Protein AF-A0A831TS06-F1 (afdb_monomer_lite)

Secondary structure (DSSP, 8-state):
-HHHHHHHHHHHHHHHHHHHHHHHHHHHHHH--S-EEHHHHHHHTGGG-HHHHHHHHHHHHHHTSEEEEEE--TTSSS-EEEEEE-SS-HHHHHHHHHHHHHHHHHHHHHTT-SSEEHHHHHHHT-HHHHTS-HHHHHHHHHHHHHTTSEEES--SSPPSSSGGG-EEEE-TTSHHHHHHHHHHHHTS-----------

Foldseek 3Di:
DVVVVVVVVVLVLLLLLLLLLLVQVLVCLVVVDQWDFPVNSCVLCVVVPDVSVVVSQVVCVVQQQKDWDWADDPVDPGTTITIDGDCPRPSSVVSVVLVLLLLVLQVVVCVVPQKDFLLSSQPSSDDVSVPDDLVSNLSVVVSCVSSVQKDWQDPDRQDSPPSRRIIMHGPCVRSVSVVSVVVVVVPDPPPPPPDDPDD

Structure (mmCIF, N/CA/C/O backbone):
data_AF-A0A831TS06-F1
#
_entry.id   AF-A0A831TS06-F1
#
loop_
_atom_site.group_PDB
_atom_site.id
_atom_site.type_symbol
_atom_site.label_atom_id
_atom_site.label_alt_id
_atom_site.label_comp_id
_atom_site.label_asym_id
_atom_site.label_entity_id
_atom_site.label_seq_id
_atom_site.pdbx_PDB_ins_code
_atom_site.Cartn_x
_atom_site.Cartn_y
_atom_site.Cartn_z
_atom_site.occupancy
_atom_site.B_iso_or_equiv
_atom_site.auth_seq_id
_atom_site.auth_comp_id
_atom_site.auth_asym_id
_atom_site.auth_atom_id
_atom_site.pdbx_PDB_model_num
ATOM 1 N N . MET A 1 1 ? 15.360 24.352 8.870 1.00 62.69 1 MET A N 1
ATOM 2 C CA . MET A 1 1 ? 14.454 24.523 7.710 1.00 62.69 1 MET A CA 1
ATOM 3 C C . MET A 1 1 ? 14.808 23.568 6.567 1.00 62.69 1 MET A C 1
ATOM 5 O O . MET A 1 1 ? 13.963 22.763 6.213 1.00 62.69 1 MET A O 1
ATOM 9 N N . VAL A 1 2 ? 16.054 23.553 6.069 1.00 69.62 2 VAL A N 1
ATOM 10 C CA . VAL A 1 2 ? 16.500 22.651 4.977 1.00 69.62 2 VAL A CA 1
ATOM 11 C C . VAL A 1 2 ? 16.351 21.157 5.310 1.00 69.62 2 VAL A C 1
ATOM 13 O O . VAL A 1 2 ? 15.778 20.420 4.518 1.00 69.62 2 VAL A O 1
ATOM 16 N N . ALA A 1 3 ? 16.760 20.718 6.506 1.00 70.12 3 ALA A N 1
ATOM 17 C CA . ALA A 1 3 ? 16.629 19.314 6.920 1.00 70.12 3 ALA A CA 1
ATOM 18 C C . ALA A 1 3 ? 15.172 18.801 6.917 1.00 70.12 3 ALA A C 1
ATOM 20 O O . ALA A 1 3 ? 14.916 17.659 6.556 1.00 70.12 3 ALA A O 1
ATOM 21 N N . SER A 1 4 ? 14.202 19.661 7.253 1.00 73.62 4 SER A N 1
ATOM 22 C CA . SER A 1 4 ? 12.777 19.300 7.232 1.00 73.62 4 SER A CA 1
ATOM 23 C C . SER A 1 4 ? 12.235 19.150 5.808 1.00 73.62 4 SER A C 1
ATOM 25 O O . SER A 1 4 ? 11.375 18.305 5.574 1.00 73.62 4 SER A O 1
ATOM 27 N N . ILE A 1 5 ? 12.742 19.947 4.862 1.00 70.88 5 ILE A N 1
ATOM 28 C CA . ILE A 1 5 ? 12.365 19.854 3.447 1.00 70.88 5 ILE A CA 1
ATOM 29 C C . ILE A 1 5 ? 12.935 18.571 2.841 1.00 70.88 5 ILE A C 1
ATOM 31 O O . ILE A 1 5 ? 12.197 17.831 2.201 1.00 70.88 5 ILE A O 1
ATOM 35 N N . LEU A 1 6 ? 14.217 18.283 3.086 1.00 71.69 6 LEU A N 1
ATOM 36 C CA . LEU A 1 6 ? 14.868 17.068 2.589 1.00 71.69 6 LEU A CA 1
ATOM 37 C C . LEU A 1 6 ? 14.169 15.804 3.095 1.00 71.69 6 LEU A C 1
ATOM 39 O O . LEU A 1 6 ? 13.832 14.942 2.289 1.00 71.69 6 LEU A O 1
ATOM 43 N N . ARG A 1 7 ? 13.833 15.757 4.390 1.00 74.50 7 ARG A N 1
ATOM 44 C CA . ARG A 1 7 ? 13.085 14.637 4.974 1.00 74.50 7 ARG A CA 1
ATOM 45 C C . ARG A 1 7 ? 11.745 14.405 4.270 1.00 74.50 7 ARG A C 1
ATOM 47 O O . ARG A 1 7 ? 11.422 13.277 3.933 1.00 74.50 7 ARG A O 1
ATOM 54 N N . ARG A 1 8 ? 10.986 15.466 3.979 1.00 73.50 8 ARG A N 1
ATOM 55 C CA . ARG A 1 8 ? 9.697 15.345 3.271 1.00 73.50 8 ARG A CA 1
ATOM 56 C C . ARG A 1 8 ? 9.845 14.829 1.841 1.00 73.50 8 ARG A C 1
ATOM 58 O O . ARG A 1 8 ? 8.979 14.102 1.366 1.00 73.50 8 ARG A O 1
ATOM 65 N N . VAL A 1 9 ? 10.920 15.210 1.148 1.00 76.94 9 VAL A N 1
ATOM 66 C CA . VAL A 1 9 ? 11.210 14.690 -0.198 1.00 76.94 9 VAL A CA 1
ATOM 67 C C . VAL A 1 9 ? 11.551 13.201 -0.132 1.00 76.94 9 VAL A C 1
ATOM 69 O O . VAL A 1 9 ? 11.048 12.428 -0.944 1.00 76.94 9 VAL A O 1
ATOM 72 N N . GLU A 1 10 ? 12.362 12.789 0.842 1.00 81.69 10 GLU A N 1
ATOM 73 C CA . GLU A 1 10 ? 12.695 11.379 1.071 1.00 81.69 10 GLU A CA 1
ATOM 74 C C . GLU A 1 10 ? 11.454 10.550 1.420 1.00 81.69 10 GLU A C 1
ATOM 76 O O . GLU A 1 10 ? 11.238 9.494 0.831 1.00 81.69 10 GLU A O 1
ATOM 81 N N . GLU A 1 11 ? 10.595 11.056 2.306 1.00 81.62 11 GLU A N 1
ATOM 82 C CA . GLU A 1 11 ? 9.341 10.406 2.695 1.00 81.62 11 GLU A CA 1
ATOM 83 C C . GLU A 1 11 ? 8.365 10.285 1.509 1.00 81.62 11 GLU A C 1
ATOM 85 O O . GLU A 1 11 ? 7.774 9.227 1.296 1.00 81.62 11 GLU A O 1
ATOM 90 N N . GLY A 1 12 ? 8.229 11.333 0.687 1.00 82.62 12 GLY A N 1
ATOM 91 C CA . GLY A 1 12 ? 7.401 11.288 -0.524 1.00 82.62 12 GLY A CA 1
ATOM 92 C C . GLY A 1 12 ? 7.918 10.281 -1.553 1.00 82.62 12 GLY A C 1
ATOM 93 O O . GLY A 1 12 ? 7.143 9.539 -2.158 1.00 82.62 12 GLY A O 1
ATOM 94 N N . ARG A 1 13 ? 9.243 10.195 -1.705 1.00 86.69 13 ARG A N 1
ATOM 95 C CA . ARG A 1 13 ? 9.892 9.209 -2.572 1.00 86.69 13 ARG A CA 1
ATOM 96 C C . ARG A 1 13 ? 9.691 7.784 -2.061 1.00 86.69 13 ARG A C 1
ATOM 98 O O . ARG A 1 13 ? 9.369 6.903 -2.855 1.00 86.69 13 ARG A O 1
ATOM 105 N N . LEU A 1 14 ? 9.836 7.562 -0.754 1.00 90.50 14 LEU A N 1
ATOM 106 C CA . LEU A 1 14 ? 9.566 6.272 -0.123 1.00 90.50 14 LEU A CA 1
ATOM 107 C C . LEU A 1 14 ? 8.122 5.831 -0.376 1.00 90.50 14 LEU A C 1
ATOM 109 O O . LEU A 1 14 ? 7.898 4.716 -0.836 1.00 90.50 14 LEU A O 1
ATOM 113 N N . LEU A 1 15 ? 7.158 6.730 -0.190 1.00 88.69 15 LEU A N 1
ATOM 114 C CA . LEU A 1 15 ? 5.749 6.443 -0.446 1.00 88.69 15 LEU A CA 1
ATOM 115 C C . LEU A 1 15 ? 5.487 6.039 -1.910 1.00 88.69 15 LEU A C 1
ATOM 117 O O . LEU A 1 15 ? 4.670 5.156 -2.179 1.00 88.69 15 LEU A O 1
ATOM 121 N N . ALA A 1 16 ? 6.184 6.646 -2.874 1.00 90.31 16 ALA A N 1
ATOM 122 C CA . ALA A 1 16 ? 6.070 6.264 -4.280 1.00 90.31 16 ALA A CA 1
ATOM 123 C C . ALA A 1 16 ? 6.605 4.839 -4.545 1.00 90.31 16 ALA A C 1
ATOM 125 O O . ALA A 1 16 ? 5.996 4.086 -5.313 1.00 90.31 16 ALA A O 1
ATOM 126 N N . LEU A 1 17 ? 7.698 4.443 -3.878 1.00 93.88 17 LEU A N 1
ATOM 127 C CA . LEU A 1 17 ? 8.222 3.069 -3.910 1.00 93.88 17 LEU A CA 1
ATOM 128 C C . LEU A 1 17 ? 7.226 2.085 -3.279 1.00 93.88 17 LEU A C 1
ATOM 130 O O . LEU A 1 17 ? 6.897 1.070 -3.892 1.00 93.88 17 LEU A O 1
ATOM 134 N N . GLU A 1 18 ? 6.703 2.410 -2.095 1.00 93.94 18 GLU A N 1
ATOM 135 C CA . GLU A 1 18 ? 5.712 1.607 -1.367 1.00 93.94 18 GLU A CA 1
ATOM 136 C C . GLU A 1 18 ? 4.450 1.395 -2.211 1.00 93.94 18 GLU A C 1
ATOM 138 O O . GLU A 1 18 ? 3.963 0.272 -2.349 1.00 93.94 18 GLU A O 1
ATOM 143 N N . ARG A 1 19 ? 3.963 2.448 -2.877 1.00 92.00 19 ARG A N 1
ATOM 144 C CA . ARG A 1 19 ? 2.830 2.356 -3.803 1.00 92.00 19 ARG A CA 1
ATOM 145 C C . ARG A 1 19 ? 3.115 1.403 -4.960 1.00 92.00 19 ARG A C 1
ATOM 147 O O . ARG A 1 19 ? 2.263 0.579 -5.284 1.00 92.00 19 ARG A O 1
ATOM 154 N N . ALA A 1 20 ? 4.297 1.480 -5.577 1.00 93.19 20 ALA A N 1
ATOM 155 C CA . ALA A 1 20 ? 4.696 0.556 -6.643 1.00 93.19 20 ALA A CA 1
ATOM 156 C C . ALA A 1 20 ? 4.738 -0.897 -6.161 1.00 93.19 20 ALA A C 1
ATOM 158 O O . ALA A 1 20 ? 4.221 -1.781 -6.848 1.00 93.19 20 ALA A O 1
ATOM 159 N N . ILE A 1 21 ? 5.275 -1.136 -4.964 1.00 95.44 21 ILE A N 1
ATOM 160 C CA . ILE A 1 21 ? 5.287 -2.454 -4.325 1.00 95.44 21 ILE A CA 1
ATOM 161 C C . ILE A 1 21 ? 3.856 -2.970 -4.134 1.00 95.44 21 ILE A C 1
ATOM 163 O O . ILE A 1 21 ? 3.541 -4.077 -4.576 1.00 95.44 21 ILE A O 1
ATOM 167 N N . LEU A 1 22 ? 2.961 -2.170 -3.549 1.00 93.62 22 LEU A N 1
ATOM 168 C CA . LEU A 1 22 ? 1.578 -2.592 -3.321 1.00 93.62 22 LEU A CA 1
ATOM 169 C C . LEU A 1 22 ? 0.824 -2.879 -4.619 1.00 93.62 22 LEU A C 1
ATOM 171 O O . LEU A 1 22 ? 0.154 -3.906 -4.702 1.00 93.62 22 LEU A O 1
ATOM 175 N N . ALA A 1 23 ? 0.967 -2.029 -5.635 1.00 91.56 23 ALA A N 1
ATOM 176 C CA . ALA A 1 23 ? 0.302 -2.207 -6.921 1.00 91.56 23 ALA A CA 1
ATOM 177 C C . ALA A 1 23 ? 0.748 -3.497 -7.634 1.00 91.56 23 ALA A C 1
ATOM 179 O O . ALA A 1 23 ? -0.079 -4.217 -8.204 1.00 91.56 23 ALA A O 1
ATOM 180 N N . ILE A 1 24 ? 2.050 -3.811 -7.595 1.00 94.00 24 ILE A N 1
ATOM 181 C CA . ILE A 1 24 ? 2.582 -5.052 -8.172 1.00 94.00 24 ILE A CA 1
ATOM 182 C C . ILE A 1 24 ? 2.070 -6.255 -7.379 1.00 94.00 24 ILE A C 1
ATOM 184 O O . ILE A 1 24 ? 1.525 -7.183 -7.975 1.00 94.00 24 ILE A O 1
ATOM 188 N N . ASP A 1 25 ? 2.203 -6.239 -6.050 1.00 94.19 25 ASP A N 1
ATOM 189 C CA . ASP A 1 25 ? 1.740 -7.337 -5.198 1.00 94.19 25 ASP A CA 1
ATOM 190 C C . ASP A 1 25 ? 0.247 -7.617 -5.396 1.00 94.19 25 ASP A C 1
ATOM 192 O O . ASP A 1 25 ? -0.153 -8.752 -5.657 1.00 94.19 25 ASP A O 1
ATOM 196 N N . HIS A 1 26 ? -0.570 -6.565 -5.360 1.00 90.31 26 HIS A N 1
ATOM 197 C CA . HIS A 1 26 ? -2.004 -6.647 -5.583 1.00 90.31 26 HIS A CA 1
ATOM 198 C C . HIS A 1 26 ? -2.315 -7.265 -6.952 1.00 90.31 26 HIS A C 1
ATOM 200 O O . HIS A 1 26 ? -3.103 -8.213 -7.032 1.00 90.31 26 HIS A O 1
ATOM 206 N N . PHE A 1 27 ? -1.685 -6.795 -8.034 1.00 91.44 27 PHE A N 1
ATOM 207 C CA . PHE A 1 27 ? -1.903 -7.374 -9.359 1.00 91.44 27 PHE A CA 1
ATOM 208 C C . PHE A 1 27 ? -1.612 -8.881 -9.384 1.00 91.44 27 PHE A C 1
ATOM 210 O O . PHE A 1 27 ? -2.417 -9.652 -9.917 1.00 91.44 27 PHE A O 1
ATOM 217 N N . LEU A 1 28 ? -0.481 -9.303 -8.817 1.00 92.56 28 LEU A N 1
ATOM 218 C CA . LEU A 1 28 ? -0.059 -10.704 -8.822 1.00 92.56 28 LEU A CA 1
ATOM 219 C C . LEU A 1 28 ? -1.017 -11.574 -8.000 1.00 92.56 28 LEU A C 1
ATOM 221 O O . LEU A 1 28 ? -1.479 -12.596 -8.502 1.00 92.56 28 LEU A O 1
ATOM 225 N N . VAL A 1 29 ? -1.402 -11.131 -6.797 1.00 90.06 29 VAL A N 1
ATOM 226 C CA . VAL A 1 29 ? -2.367 -11.847 -5.943 1.00 90.06 29 VAL A CA 1
ATOM 227 C C . VAL A 1 29 ? -3.730 -11.962 -6.625 1.00 90.06 29 VAL A C 1
ATOM 229 O O . VAL A 1 29 ? -4.316 -13.040 -6.669 1.00 90.06 29 VAL A O 1
ATOM 232 N N . ARG A 1 30 ? -4.241 -10.866 -7.197 1.00 87.81 30 ARG A N 1
ATOM 233 C CA . ARG A 1 30 ? -5.573 -10.842 -7.820 1.00 87.81 30 ARG A CA 1
ATOM 234 C C . ARG A 1 30 ? -5.647 -11.681 -9.091 1.00 87.81 30 ARG A C 1
ATOM 236 O O . ARG A 1 30 ? -6.695 -12.245 -9.385 1.00 87.81 30 ARG A O 1
ATOM 243 N N . THR A 1 31 ? -4.577 -11.709 -9.883 1.00 88.75 31 THR A N 1
ATOM 244 C CA . THR A 1 31 ? -4.575 -12.400 -11.183 1.00 88.75 31 THR A CA 1
ATOM 245 C C . THR A 1 31 ? -4.011 -13.816 -11.125 1.00 88.75 31 THR A C 1
ATOM 247 O O . THR A 1 31 ? -4.172 -14.551 -12.097 1.00 88.75 31 THR A O 1
ATOM 250 N N . GLY A 1 32 ? -3.321 -14.186 -10.041 1.00 88.69 32 GLY A N 1
ATOM 251 C CA . GLY A 1 32 ? -2.582 -15.446 -9.925 1.00 88.69 32 GLY A CA 1
ATOM 252 C C . GLY A 1 32 ? -1.413 -15.567 -10.909 1.00 88.69 32 GLY A C 1
ATOM 253 O O . GLY A 1 32 ? -0.849 -16.648 -11.071 1.00 88.69 32 GLY A O 1
ATOM 254 N N . LYS A 1 33 ? -1.058 -14.484 -11.614 1.00 90.31 33 LYS A N 1
ATOM 255 C CA . LYS A 1 33 ? 0.015 -14.498 -12.609 1.00 90.31 33 LYS A CA 1
ATOM 256 C C . LYS A 1 33 ? 1.375 -14.365 -11.922 1.00 90.31 33 LYS A C 1
ATOM 258 O O . LYS A 1 33 ? 1.492 -13.596 -10.974 1.00 90.31 33 LYS A O 1
ATOM 263 N N . PRO A 1 34 ? 2.423 -15.020 -12.448 1.00 91.06 34 PRO A N 1
ATOM 264 C CA . PRO A 1 34 ? 3.776 -14.909 -11.899 1.00 91.06 34 PRO A CA 1
ATOM 265 C C . PRO A 1 34 ? 4.462 -13.571 -12.219 1.00 91.06 34 PRO A C 1
ATOM 267 O O . PRO A 1 34 ? 5.418 -13.200 -11.547 1.00 91.06 34 PRO A O 1
ATOM 270 N N . TRP A 1 35 ? 3.982 -12.844 -13.236 1.00 93.62 35 TRP A N 1
ATOM 271 C CA . TRP A 1 35 ? 4.563 -11.582 -13.696 1.00 93.62 35 TRP A CA 1
ATOM 272 C C . TRP A 1 35 ? 3.477 -10.547 -13.998 1.00 93.62 35 TRP A C 1
ATOM 274 O O . TRP A 1 35 ? 2.449 -10.863 -14.606 1.00 93.62 35 TRP A O 1
ATOM 284 N N . MET A 1 36 ? 3.743 -9.287 -13.658 1.00 93.94 36 MET A N 1
ATOM 285 C CA . MET A 1 36 ? 2.950 -8.134 -14.081 1.00 93.94 36 MET A CA 1
ATOM 286 C C . MET A 1 36 ? 3.591 -7.497 -15.310 1.00 93.94 36 MET A C 1
ATOM 288 O O . MET A 1 36 ? 4.777 -7.188 -15.302 1.00 93.94 36 MET A O 1
ATOM 292 N N . ALA A 1 37 ? 2.833 -7.264 -16.381 1.00 93.12 37 ALA A N 1
ATOM 293 C CA . ALA A 1 37 ? 3.381 -6.593 -17.560 1.00 93.12 37 ALA A CA 1
ATOM 294 C C . ALA A 1 37 ? 3.765 -5.133 -17.251 1.00 93.12 37 ALA A C 1
ATOM 296 O O . ALA A 1 37 ? 2.995 -4.396 -16.632 1.00 93.12 37 ALA A O 1
ATOM 297 N N . MET A 1 38 ? 4.904 -4.665 -17.775 1.00 91.44 38 MET A N 1
ATOM 298 C CA . MET A 1 38 ? 5.347 -3.274 -17.584 1.00 91.44 38 MET A CA 1
ATOM 299 C C . MET A 1 38 ? 4.399 -2.224 -18.131 1.00 91.44 38 MET A C 1
ATOM 301 O O . MET A 1 38 ? 4.257 -1.154 -17.546 1.00 91.44 38 MET A O 1
ATOM 305 N N . SER A 1 39 ? 3.697 -2.531 -19.216 1.00 90.00 39 SER A N 1
ATOM 306 C CA . SER A 1 39 ? 2.650 -1.647 -19.731 1.00 90.00 39 SER A CA 1
ATOM 307 C C . SER A 1 39 ? 1.473 -1.497 -18.760 1.00 90.00 39 SER A C 1
ATOM 309 O O . SER A 1 39 ? 0.902 -0.412 -18.674 1.00 90.00 39 SER A O 1
ATOM 311 N N . THR A 1 40 ? 1.132 -2.547 -18.005 1.00 91.56 40 THR A N 1
ATOM 312 C CA . THR A 1 40 ? 0.095 -2.489 -16.967 1.00 91.56 40 THR A CA 1
ATOM 313 C C . THR A 1 40 ? 0.547 -1.601 -15.820 1.00 91.56 40 THR A C 1
ATOM 315 O O . THR A 1 40 ? -0.187 -0.691 -15.454 1.00 91.56 40 THR A O 1
ATOM 318 N N . LEU A 1 41 ? 1.771 -1.794 -15.320 1.00 90.25 41 LEU A N 1
ATOM 319 C CA . LEU A 1 41 ? 2.296 -0.979 -14.224 1.00 90.25 41 LEU A CA 1
ATOM 320 C C . LEU A 1 41 ? 2.351 0.502 -14.618 1.00 90.25 41 LEU A C 1
ATOM 322 O O . LEU A 1 41 ? 1.833 1.358 -13.913 1.00 90.25 41 LEU A O 1
ATOM 326 N N . ARG A 1 42 ? 2.866 0.807 -15.814 1.00 89.31 42 ARG A N 1
ATOM 327 C CA . ARG A 1 42 ? 2.892 2.182 -16.340 1.00 89.31 42 ARG A CA 1
ATOM 328 C C . ARG A 1 42 ? 1.516 2.831 -16.420 1.00 89.31 42 ARG A C 1
ATOM 330 O O . ARG A 1 42 ? 1.412 4.032 -16.213 1.00 89.31 42 ARG A O 1
ATOM 337 N N . ARG A 1 43 ? 0.474 2.052 -16.711 1.00 88.62 43 ARG A N 1
ATOM 338 C CA . ARG A 1 43 ? -0.902 2.552 -16.742 1.00 88.62 43 ARG A CA 1
ATOM 339 C C . ARG A 1 43 ? -1.425 2.848 -15.339 1.00 88.62 43 ARG A C 1
ATOM 341 O O . ARG A 1 43 ? -2.020 3.900 -15.150 1.00 88.62 43 ARG A O 1
ATOM 348 N N . THR A 1 44 ? -1.168 1.965 -14.372 1.00 85.12 44 THR A N 1
ATOM 349 C CA . THR A 1 44 ? -1.533 2.178 -12.961 1.00 85.12 44 THR A CA 1
ATOM 350 C C . THR A 1 44 ? -0.909 3.459 -12.401 1.00 85.12 44 THR A C 1
ATOM 352 O O . THR A 1 44 ? -1.549 4.179 -11.647 1.00 85.12 44 THR A O 1
ATOM 355 N N . PHE A 1 45 ? 0.310 3.785 -12.831 1.00 84.00 45 PHE A N 1
ATOM 356 C CA . PHE A 1 45 ? 1.074 4.944 -12.364 1.00 84.00 45 PHE A CA 1
ATOM 357 C C . PHE A 1 45 ? 1.039 6.155 -13.299 1.00 84.00 45 PHE A C 1
ATOM 359 O O . PHE A 1 45 ? 1.869 7.053 -13.170 1.00 84.00 45 PHE A O 1
ATOM 366 N N . ALA A 1 46 ? 0.091 6.217 -14.239 1.00 82.50 46 ALA A N 1
ATOM 367 C CA . ALA A 1 46 ? 0.034 7.312 -15.210 1.00 82.50 46 ALA A CA 1
ATOM 368 C C . ALA A 1 46 ? -0.054 8.706 -14.549 1.00 82.50 46 ALA A C 1
ATOM 370 O O . ALA A 1 46 ? 0.430 9.679 -15.122 1.00 82.50 46 ALA A O 1
ATOM 371 N N . PHE A 1 47 ? -0.614 8.792 -13.336 1.00 79.88 47 PHE A N 1
ATOM 372 C CA . PHE A 1 47 ? -0.774 10.036 -12.579 1.00 79.88 47 PHE A CA 1
ATOM 373 C C . PHE A 1 47 ? 0.532 10.603 -11.985 1.00 79.88 47 PHE A C 1
ATOM 375 O O . PHE A 1 47 ? 0.595 11.808 -11.775 1.00 79.88 47 PHE A O 1
ATOM 382 N N . LEU A 1 48 ? 1.570 9.784 -11.740 1.00 76.81 48 LEU A N 1
ATOM 383 C CA . LEU A 1 48 ? 2.882 10.268 -11.257 1.00 76.81 48 LEU A CA 1
ATOM 384 C C . LEU A 1 48 ? 3.690 10.966 -12.364 1.00 76.81 48 LEU A C 1
ATOM 386 O O . LEU A 1 48 ? 4.693 11.622 -12.116 1.00 76.81 48 LEU A O 1
ATOM 390 N N . GLY A 1 49 ? 3.289 10.807 -13.624 1.00 82.00 49 GLY A N 1
ATOM 391 C CA . GLY A 1 49 ? 4.105 11.229 -14.753 1.00 82.00 49 GLY A CA 1
ATOM 392 C C . GLY A 1 49 ? 5.249 10.254 -15.054 1.00 82.00 49 GLY A C 1
ATOM 393 O O . GLY A 1 49 ? 5.625 9.372 -14.278 1.00 82.00 49 GLY A O 1
ATOM 394 N N . LYS A 1 50 ? 5.779 10.369 -16.274 1.00 84.19 50 LYS A N 1
ATOM 395 C CA . LYS A 1 50 ? 6.698 9.377 -16.845 1.00 84.19 50 LYS A CA 1
ATOM 396 C C . LYS A 1 50 ? 8.037 9.320 -16.110 1.00 84.19 50 LYS A C 1
ATOM 398 O O . LYS A 1 50 ? 8.543 8.221 -15.894 1.00 84.19 50 LYS A O 1
ATOM 403 N N . ASP A 1 51 ? 8.608 10.469 -15.768 1.00 86.81 51 ASP A N 1
ATOM 404 C CA . ASP A 1 51 ? 9.968 10.545 -15.228 1.00 86.81 51 ASP A CA 1
ATOM 405 C C . ASP A 1 51 ? 10.031 10.082 -13.774 1.00 86.81 51 ASP A C 1
ATOM 407 O O . ASP A 1 51 ? 10.921 9.308 -13.421 1.00 86.81 51 ASP A O 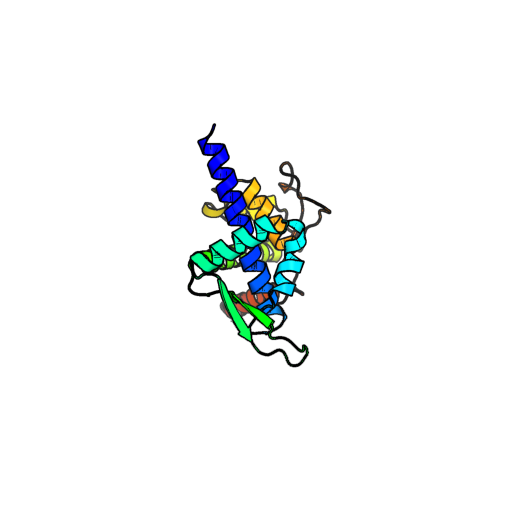1
ATOM 411 N N . GLU A 1 52 ? 9.040 10.457 -12.963 1.00 85.94 52 GLU A N 1
ATOM 412 C CA . GLU A 1 52 ? 8.932 10.009 -11.574 1.00 85.94 52 GLU A CA 1
ATOM 413 C C . GLU A 1 52 ? 8.761 8.491 -11.500 1.00 85.94 52 GLU A C 1
ATOM 415 O O . GLU A 1 52 ? 9.532 7.815 -10.817 1.00 85.94 52 GLU A O 1
ATOM 420 N N . LEU A 1 53 ? 7.848 7.924 -12.299 1.00 87.31 53 LEU A N 1
ATOM 421 C CA . LEU A 1 53 ? 7.695 6.474 -12.381 1.00 87.31 53 LEU A CA 1
ATOM 422 C C . LEU A 1 53 ? 9.000 5.787 -12.805 1.00 87.31 53 LEU A C 1
ATOM 424 O O . LEU A 1 53 ? 9.361 4.754 -12.251 1.00 87.31 53 LEU A O 1
ATOM 428 N N . GLN A 1 54 ? 9.726 6.325 -13.788 1.00 89.44 54 GLN A N 1
ATOM 429 C CA . GLN A 1 54 ? 11.014 5.744 -14.179 1.00 89.44 54 GLN A CA 1
ATOM 430 C C . GLN A 1 54 ? 12.042 5.821 -13.048 1.00 89.44 54 GLN A C 1
ATOM 432 O O . GLN A 1 54 ? 12.806 4.874 -12.880 1.00 89.44 54 GLN A O 1
ATOM 437 N N . GLY A 1 55 ? 12.052 6.904 -12.269 1.00 91.69 55 GLY A N 1
ATOM 438 C CA . GLY A 1 55 ? 12.882 7.036 -11.073 1.00 91.69 55 GLY A CA 1
ATOM 439 C C . GLY A 1 55 ? 12.577 5.955 -10.035 1.00 91.69 55 GLY A C 1
ATOM 440 O O . GLY A 1 55 ? 13.487 5.239 -9.620 1.00 91.69 55 GLY A O 1
ATOM 441 N N . VAL A 1 56 ? 11.295 5.777 -9.703 1.00 92.50 56 VAL A N 1
ATOM 442 C CA . VAL A 1 56 ? 10.793 4.740 -8.782 1.00 92.50 56 VAL A CA 1
ATOM 443 C C . VAL A 1 56 ? 11.206 3.343 -9.249 1.00 92.50 56 VAL A C 1
ATOM 445 O O . VAL A 1 56 ? 11.785 2.574 -8.485 1.00 92.50 56 VAL A O 1
ATOM 448 N N . LEU A 1 57 ? 10.968 3.010 -10.523 1.00 92.00 57 LEU A N 1
ATOM 449 C CA . LEU A 1 57 ? 11.303 1.688 -11.062 1.00 92.00 57 LEU A CA 1
ATOM 450 C C . LEU A 1 57 ? 12.810 1.425 -11.067 1.00 92.00 57 LEU A C 1
ATOM 452 O O . LEU A 1 57 ? 13.229 0.337 -10.681 1.00 92.00 57 LEU A O 1
ATOM 456 N N . ARG A 1 58 ? 13.623 2.409 -11.474 1.00 94.00 58 ARG A N 1
ATOM 457 C CA . ARG A 1 58 ? 15.088 2.278 -11.458 1.00 94.00 58 ARG A CA 1
ATOM 458 C C . ARG A 1 58 ? 15.611 2.061 -10.050 1.00 94.00 58 ARG A C 1
ATOM 460 O O . ARG A 1 58 ? 16.521 1.263 -9.870 1.00 94.00 58 ARG A O 1
ATOM 467 N N . GLU A 1 59 ? 15.051 2.751 -9.065 1.00 94.94 59 GLU A N 1
ATOM 468 C CA . GLU A 1 59 ? 15.460 2.572 -7.679 1.00 94.94 59 GLU A CA 1
ATOM 469 C C . GLU A 1 59 ? 15.095 1.187 -7.145 1.00 94.94 59 GLU A C 1
ATOM 471 O O . GLU A 1 59 ? 15.953 0.523 -6.566 1.00 94.94 59 GLU A O 1
ATOM 476 N N . LEU A 1 60 ? 13.868 0.712 -7.384 1.00 95.75 60 LEU A N 1
ATOM 477 C CA . LEU A 1 60 ? 13.485 -0.643 -6.982 1.00 95.75 60 LEU A CA 1
ATOM 478 C C . LEU A 1 60 ? 14.361 -1.707 -7.661 1.00 95.75 60 LEU A C 1
ATOM 480 O O . LEU A 1 60 ? 14.729 -2.693 -7.030 1.00 95.75 60 LEU A O 1
ATOM 484 N N . GLN A 1 61 ? 14.733 -1.509 -8.929 1.00 95.25 61 GLN A N 1
ATOM 485 C CA . GLN A 1 61 ? 15.659 -2.408 -9.626 1.00 95.25 61 GLN A CA 1
ATOM 486 C C . GLN A 1 61 ? 17.072 -2.347 -9.042 1.00 95.25 61 GL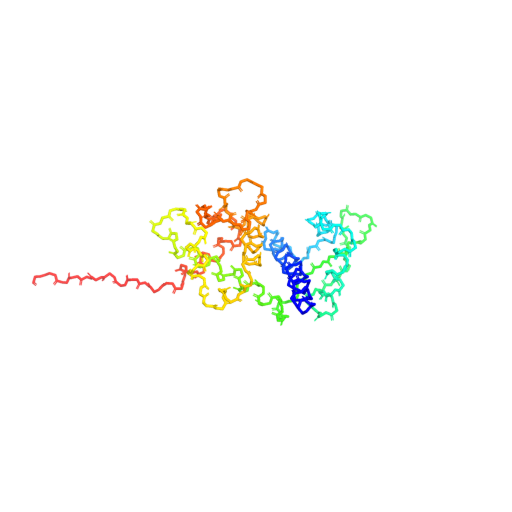N A C 1
ATOM 488 O O . GLN A 1 61 ? 17.680 -3.390 -8.821 1.00 95.25 61 GLN A O 1
ATOM 493 N N . ALA A 1 62 ? 17.593 -1.147 -8.773 1.00 94.81 62 ALA A N 1
ATOM 494 C CA . ALA A 1 62 ? 18.935 -0.957 -8.225 1.00 94.81 62 ALA A CA 1
ATOM 495 C C . ALA A 1 62 ? 19.097 -1.594 -6.837 1.00 94.81 62 ALA A C 1
ATOM 497 O O . ALA A 1 62 ? 20.184 -2.055 -6.501 1.00 94.81 62 ALA A O 1
ATOM 498 N N . ARG A 1 63 ? 18.016 -1.643 -6.050 1.00 93.75 63 ARG A N 1
ATOM 499 C CA . ARG A 1 63 ? 17.973 -2.313 -4.742 1.00 93.75 63 ARG A CA 1
ATOM 500 C C . ARG A 1 63 ? 17.824 -3.836 -4.832 1.00 93.75 63 ARG A C 1
ATOM 502 O O . ARG A 1 63 ? 18.092 -4.517 -3.856 1.00 93.75 63 ARG A O 1
ATOM 509 N N . GLY A 1 64 ? 17.387 -4.368 -5.973 1.00 94.00 64 GLY A N 1
ATOM 510 C CA . GLY A 1 64 ? 17.008 -5.778 -6.123 1.00 94.00 64 GLY A CA 1
ATOM 511 C C . GLY A 1 64 ? 15.539 -6.075 -5.790 1.00 94.00 64 GLY A C 1
ATOM 512 O O . GLY A 1 64 ? 15.038 -7.126 -6.176 1.00 94.00 64 GLY A O 1
ATOM 513 N N . ALA A 1 65 ? 14.811 -5.121 -5.198 1.00 96.44 65 ALA A N 1
ATOM 514 C CA . ALA A 1 65 ? 13.387 -5.223 -4.867 1.00 96.44 65 ALA A CA 1
ATOM 515 C C . ALA A 1 65 ? 12.477 -5.541 -6.070 1.00 96.44 65 ALA A C 1
ATOM 517 O O . ALA A 1 65 ? 11.415 -6.147 -5.912 1.00 96.44 65 ALA A O 1
ATOM 518 N N . LEU A 1 66 ? 12.864 -5.120 -7.280 1.00 96.50 66 LEU A N 1
ATOM 519 C CA . LEU A 1 66 ? 12.118 -5.361 -8.515 1.00 96.50 66 LEU A CA 1
ATOM 520 C C . LEU A 1 66 ? 12.950 -6.154 -9.518 1.00 96.50 66 LEU A C 1
ATOM 522 O O . LEU A 1 66 ? 13.925 -5.652 -10.079 1.00 96.50 66 LEU A O 1
ATOM 526 N N . ARG A 1 67 ? 12.487 -7.359 -9.844 1.00 95.19 67 ARG A N 1
ATOM 527 C CA . ARG A 1 67 ? 13.056 -8.177 -10.917 1.00 95.19 67 ARG A CA 1
ATOM 528 C C . ARG A 1 67 ? 12.254 -7.987 -12.192 1.00 95.19 67 ARG A C 1
ATOM 530 O O . ARG A 1 67 ? 11.024 -7.934 -12.163 1.00 95.19 67 ARG A O 1
ATOM 537 N N . THR A 1 68 ? 12.941 -7.924 -13.326 1.00 94.81 68 THR A N 1
ATOM 538 C CA . THR A 1 68 ? 12.311 -7.830 -14.647 1.00 94.81 68 THR A CA 1
ATOM 539 C C . THR A 1 68 ? 12.792 -8.940 -15.557 1.00 94.81 68 THR A C 1
ATOM 541 O O . THR A 1 68 ? 13.986 -9.222 -15.605 1.00 94.81 68 THR A O 1
ATOM 544 N N . ALA A 1 69 ? 11.872 -9.525 -16.314 1.00 93.31 69 ALA A N 1
ATOM 545 C CA . ALA A 1 69 ? 12.179 -10.545 -17.304 1.00 93.31 69 ALA A CA 1
ATOM 546 C C . ALA A 1 69 ? 11.357 -10.313 -18.571 1.00 93.31 69 ALA A C 1
ATOM 548 O O . ALA A 1 69 ? 10.211 -9.858 -18.517 1.00 93.31 69 ALA A O 1
ATOM 549 N N . THR A 1 70 ? 11.949 -10.645 -19.713 1.00 93.50 70 THR A N 1
ATOM 550 C CA . THR A 1 70 ? 11.271 -10.620 -21.008 1.00 93.50 70 THR A CA 1
ATOM 551 C C . THR A 1 70 ? 10.859 -12.039 -21.370 1.00 93.50 70 THR A C 1
ATOM 553 O O . THR A 1 70 ? 11.685 -12.946 -21.342 1.00 93.50 70 THR A O 1
ATOM 556 N N . TYR A 1 71 ? 9.586 -12.231 -21.705 1.00 86.88 71 TYR A N 1
ATOM 557 C CA . TYR A 1 71 ? 9.028 -13.528 -22.078 1.00 86.88 71 TYR A CA 1
ATOM 558 C C . TYR A 1 71 ? 8.224 -13.429 -23.382 1.00 86.88 71 TYR A C 1
ATOM 560 O O . TYR A 1 71 ? 7.649 -12.371 -23.676 1.00 86.88 71 TYR A O 1
ATOM 568 N N . PRO A 1 72 ? 8.170 -14.507 -24.185 1.00 85.50 72 PRO A N 1
ATOM 569 C CA . PRO A 1 72 ? 7.313 -14.550 -25.362 1.00 85.50 72 PRO A CA 1
ATOM 570 C C . PRO A 1 72 ? 5.848 -14.440 -24.932 1.00 85.50 72 PRO A C 1
ATOM 572 O O . PRO A 1 72 ? 5.411 -15.102 -23.991 1.00 85.50 72 PRO A O 1
ATOM 575 N N . ASN A 1 73 ? 5.087 -13.581 -25.605 1.00 80.25 73 ASN A N 1
ATOM 576 C CA . ASN A 1 73 ? 3.669 -13.398 -25.336 1.00 80.25 73 ASN A CA 1
ATOM 577 C C . ASN A 1 73 ? 2.867 -13.965 -26.513 1.00 80.25 73 ASN A C 1
ATOM 579 O O . ASN A 1 73 ? 2.894 -13.353 -27.574 1.00 80.25 73 ASN A O 1
ATOM 583 N N . PRO A 1 74 ? 2.118 -15.070 -26.342 1.00 78.88 74 PRO A N 1
ATOM 584 C CA . PRO A 1 74 ? 1.357 -15.685 -27.433 1.00 78.88 74 PRO A CA 1
ATOM 585 C C . PRO A 1 74 ? 0.326 -14.755 -28.086 1.00 78.88 74 PRO A C 1
ATOM 587 O O . PRO A 1 74 ? -0.150 -15.034 -29.178 1.00 78.88 74 PRO A O 1
ATOM 590 N N . GLN A 1 75 ? -0.050 -13.665 -27.410 1.00 81.81 75 GLN A N 1
ATOM 591 C CA . GLN A 1 75 ? -1.047 -12.702 -27.878 1.00 81.81 75 GLN A CA 1
ATOM 592 C C . GLN A 1 75 ? -0.440 -11.516 -28.644 1.00 81.81 75 GLN A C 1
ATOM 594 O O . GLN A 1 75 ? -1.178 -10.609 -29.025 1.00 81.81 75 GLN A O 1
ATOM 599 N N . LYS A 1 76 ? 0.890 -11.448 -28.798 1.00 80.12 76 LYS A N 1
ATOM 600 C CA . LYS A 1 76 ? 1.584 -10.327 -29.446 1.00 80.12 76 LYS A CA 1
ATOM 601 C C . LYS A 1 76 ? 2.756 -10.812 -30.290 1.00 80.12 76 LYS A C 1
ATOM 603 O O . LYS A 1 76 ? 3.492 -11.696 -29.873 1.00 80.12 76 LYS A O 1
ATOM 608 N N . ASP A 1 77 ? 3.026 -10.103 -31.381 1.00 82.31 77 ASP A N 1
ATOM 609 C CA . ASP A 1 77 ? 4.180 -10.368 -32.259 1.00 82.31 77 ASP A CA 1
ATOM 610 C C . ASP A 1 77 ? 5.538 -10.025 -31.616 1.00 82.31 77 ASP A C 1
ATOM 612 O O . ASP A 1 77 ? 6.602 -10.278 -32.181 1.00 82.31 77 ASP A O 1
ATOM 616 N N . HIS A 1 78 ? 5.526 -9.426 -30.422 1.00 84.69 78 HIS A N 1
ATOM 617 C CA . HIS A 1 78 ? 6.720 -9.004 -29.699 1.00 84.69 78 HIS A CA 1
ATOM 618 C C . HIS A 1 78 ? 6.716 -9.526 -28.262 1.00 84.69 78 HIS A C 1
ATOM 620 O O . HIS A 1 78 ? 5.674 -9.613 -27.601 1.00 84.69 78 HIS A O 1
ATOM 626 N N . ALA A 1 79 ? 7.914 -9.822 -27.754 1.00 87.88 79 ALA A N 1
ATOM 627 C CA . ALA A 1 79 ? 8.101 -10.254 -26.379 1.00 87.88 79 ALA A CA 1
ATOM 628 C C . ALA A 1 79 ? 7.624 -9.182 -25.383 1.00 87.88 79 ALA A C 1
ATOM 630 O O . ALA A 1 79 ? 7.710 -7.977 -25.625 1.00 87.88 79 ALA A O 1
ATOM 631 N N . THR A 1 80 ? 7.096 -9.625 -24.246 1.00 90.44 80 THR A N 1
ATOM 632 C CA . THR A 1 80 ? 6.601 -8.747 -23.184 1.00 90.44 80 THR A CA 1
ATOM 633 C C . THR A 1 80 ? 7.598 -8.719 -22.036 1.00 90.44 80 THR A C 1
ATOM 635 O O . THR A 1 80 ? 7.999 -9.764 -21.533 1.00 90.44 80 THR A O 1
ATOM 638 N N . THR A 1 81 ? 7.962 -7.521 -21.580 1.00 93.81 81 THR A N 1
ATOM 639 C CA . THR A 1 81 ? 8.697 -7.348 -20.323 1.00 93.81 81 THR A CA 1
ATOM 640 C C . THR A 1 81 ? 7.714 -7.322 -19.158 1.00 93.81 81 THR A C 1
ATOM 642 O O . THR A 1 81 ? 6.826 -6.460 -19.098 1.00 93.81 81 THR A O 1
ATOM 645 N N . GLY A 1 82 ? 7.868 -8.261 -18.231 1.00 94.12 82 GLY A N 1
ATOM 646 C CA . GLY A 1 82 ? 7.177 -8.253 -16.950 1.00 94.12 82 GLY A CA 1
ATOM 647 C C . GLY A 1 82 ? 8.086 -7.862 -15.795 1.00 94.12 82 GLY A C 1
ATOM 648 O O . GLY A 1 82 ? 9.310 -7.901 -15.915 1.00 94.12 82 GLY A O 1
ATOM 649 N N . CYS A 1 83 ? 7.468 -7.518 -14.671 1.00 95.50 83 CYS A N 1
ATOM 650 C CA . CYS A 1 83 ? 8.121 -7.427 -13.379 1.00 95.50 83 CYS A CA 1
ATOM 651 C C . CYS A 1 83 ? 7.495 -8.365 -12.350 1.00 95.50 83 CYS A C 1
ATOM 653 O O . CYS A 1 83 ? 6.342 -8.792 -12.478 1.00 95.50 83 CYS A O 1
ATOM 655 N N . VAL A 1 84 ? 8.277 -8.629 -11.315 1.00 96.75 84 VAL A N 1
ATOM 656 C CA . VAL A 1 84 ? 7.857 -9.275 -10.081 1.00 96.75 84 VAL A CA 1
ATOM 657 C C . VAL A 1 84 ? 8.677 -8.679 -8.940 1.00 96.75 84 VAL A C 1
ATOM 659 O O . VAL A 1 84 ? 9.812 -8.241 -9.149 1.00 96.75 84 VAL A O 1
ATOM 662 N N . LEU A 1 85 ? 8.103 -8.649 -7.743 1.00 97.44 85 LEU A N 1
ATOM 663 C CA . LEU A 1 85 ? 8.838 -8.255 -6.547 1.00 97.44 85 LEU A CA 1
ATOM 664 C C . LEU A 1 85 ? 9.792 -9.368 -6.116 1.00 97.44 85 LEU A C 1
ATOM 666 O O . LEU A 1 85 ? 9.496 -10.558 -6.281 1.00 97.44 85 LEU A O 1
ATOM 670 N N . ASP A 1 86 ? 10.920 -8.976 -5.546 1.00 96.69 86 ASP A N 1
ATOM 671 C CA . ASP A 1 86 ? 11.678 -9.858 -4.674 1.00 96.69 86 ASP A CA 1
ATOM 672 C C . ASP A 1 86 ? 11.043 -9.852 -3.277 1.00 96.69 86 ASP A C 1
ATOM 674 O O . ASP A 1 86 ? 10.796 -8.792 -2.709 1.00 96.69 86 ASP A O 1
ATOM 678 N N . ARG A 1 87 ? 10.703 -11.030 -2.749 1.00 94.38 87 ARG A N 1
ATOM 679 C CA . ARG A 1 87 ? 10.010 -11.168 -1.455 1.00 94.38 87 ARG A CA 1
ATOM 680 C C . ARG A 1 87 ? 10.966 -11.116 -0.269 1.00 94.38 87 ARG A C 1
ATOM 682 O O . ARG A 1 87 ? 10.500 -10.928 0.854 1.00 94.38 87 ARG A O 1
ATOM 689 N N . ASP A 1 88 ? 12.259 -11.261 -0.530 1.00 94.88 88 ASP A N 1
ATOM 690 C CA . ASP A 1 88 ? 13.304 -11.232 0.490 1.00 94.88 88 ASP A CA 1
ATOM 691 C C . ASP A 1 88 ? 13.917 -9.830 0.649 1.00 94.88 88 ASP A C 1
ATOM 693 O O . ASP A 1 88 ? 14.667 -9.581 1.590 1.00 94.88 88 ASP A O 1
ATOM 697 N N . ASP A 1 89 ? 13.570 -8.887 -0.234 1.00 97.06 89 ASP A N 1
ATOM 698 C CA . ASP A 1 89 ? 13.988 -7.492 -0.111 1.00 97.06 89 ASP A CA 1
ATOM 699 C C . ASP A 1 89 ? 13.335 -6.814 1.107 1.00 97.06 89 ASP A C 1
ATOM 701 O O . ASP A 1 89 ? 12.119 -6.880 1.311 1.00 97.06 89 ASP A O 1
ATOM 705 N N . ALA A 1 90 ? 14.151 -6.116 1.901 1.00 96.25 90 ALA A N 1
ATOM 706 C CA . ALA A 1 90 ? 13.722 -5.507 3.158 1.00 96.25 90 ALA A CA 1
ATOM 707 C C . ALA A 1 90 ? 12.620 -4.451 2.975 1.00 96.25 90 ALA A C 1
ATOM 709 O O . ALA A 1 90 ? 11.677 -4.414 3.764 1.00 96.25 90 ALA A O 1
ATOM 710 N N . LEU A 1 91 ? 12.693 -3.624 1.923 1.00 95.69 91 LEU A N 1
ATOM 711 C CA . LEU A 1 91 ? 11.674 -2.606 1.661 1.00 95.69 91 LEU A CA 1
ATOM 712 C C . LEU A 1 91 ? 10.353 -3.266 1.251 1.00 95.69 91 LEU A C 1
ATOM 714 O O . LEU A 1 91 ? 9.283 -2.832 1.684 1.00 95.69 91 LEU A O 1
ATOM 718 N N . VAL A 1 92 ? 10.412 -4.332 0.447 1.00 97.38 92 VAL A N 1
ATOM 719 C CA . VAL A 1 92 ? 9.224 -5.117 0.090 1.00 97.38 92 VAL A CA 1
ATOM 720 C C . VAL A 1 92 ? 8.594 -5.736 1.335 1.00 97.38 92 VAL A C 1
ATOM 722 O O . VAL A 1 92 ? 7.389 -5.579 1.539 1.00 97.38 92 VAL A O 1
ATOM 725 N N . GLN A 1 93 ? 9.381 -6.392 2.189 1.00 97.25 93 GLN A N 1
ATOM 726 C CA . GLN A 1 93 ? 8.871 -6.990 3.423 1.00 97.25 93 GLN A CA 1
ATOM 727 C C . GLN A 1 93 ? 8.248 -5.947 4.348 1.00 97.25 93 GLN A C 1
ATOM 729 O O . GLN A 1 93 ? 7.120 -6.142 4.801 1.00 97.25 93 GLN A O 1
ATOM 734 N N . GLU A 1 94 ? 8.923 -4.820 4.571 1.00 95.69 94 GLU A N 1
ATOM 735 C CA . GLU A 1 94 ? 8.422 -3.748 5.430 1.00 95.69 94 GLU A CA 1
ATOM 736 C C . GLU A 1 94 ? 7.108 -3.162 4.896 1.00 95.69 94 GLU A C 1
ATOM 738 O O . GLU A 1 94 ? 6.133 -3.030 5.638 1.00 95.69 94 GLU A O 1
ATOM 743 N N . THR A 1 95 ? 7.038 -2.885 3.591 1.00 96.00 95 THR A N 1
ATOM 744 C CA . THR A 1 95 ? 5.832 -2.341 2.946 1.00 96.00 95 THR A CA 1
ATOM 745 C C . THR A 1 95 ? 4.643 -3.291 3.110 1.00 96.00 95 THR A C 1
ATOM 747 O O . THR A 1 95 ? 3.536 -2.880 3.479 1.00 96.00 95 THR A O 1
ATOM 750 N N . LEU A 1 96 ? 4.851 -4.583 2.842 1.00 95.94 96 LEU A N 1
ATOM 751 C CA . LEU A 1 96 ? 3.791 -5.587 2.928 1.00 95.94 96 LEU A CA 1
ATOM 752 C C . LEU A 1 96 ? 3.390 -5.866 4.382 1.00 95.94 96 LEU A C 1
ATOM 754 O O . LEU A 1 96 ? 2.198 -6.045 4.647 1.00 95.94 96 LEU A O 1
ATOM 758 N N . ALA A 1 97 ? 4.345 -5.847 5.315 1.00 95.56 97 ALA A N 1
ATOM 759 C CA . ALA A 1 97 ? 4.095 -5.967 6.747 1.00 95.56 97 ALA A CA 1
ATOM 760 C C . ALA A 1 97 ? 3.285 -4.777 7.276 1.00 95.56 97 ALA A C 1
ATOM 762 O O . ALA A 1 97 ? 2.318 -4.977 8.010 1.00 95.56 97 ALA A O 1
ATOM 763 N N . ARG A 1 98 ? 3.597 -3.549 6.845 1.00 96.06 98 ARG A N 1
ATOM 764 C CA . ARG A 1 98 ? 2.839 -2.351 7.230 1.00 96.06 98 ARG A CA 1
ATOM 765 C C . ARG A 1 98 ? 1.404 -2.402 6.719 1.00 96.06 98 ARG A C 1
ATOM 767 O O . ARG A 1 98 ? 0.472 -2.168 7.486 1.00 96.06 98 ARG A O 1
ATOM 774 N N . ARG A 1 99 ? 1.197 -2.799 5.457 1.00 96.12 99 ARG A N 1
ATOM 775 C CA . ARG A 1 99 ? -0.154 -3.057 4.930 1.00 96.12 99 ARG A CA 1
ATOM 776 C C . ARG A 1 99 ? -0.891 -4.100 5.773 1.00 96.12 99 ARG A C 1
ATOM 778 O O . ARG A 1 99 ? -2.050 -3.890 6.125 1.00 96.12 99 ARG A O 1
ATOM 785 N N . LEU A 1 100 ? -0.244 -5.231 6.054 1.00 95.88 100 LEU A N 1
ATOM 786 C CA . LEU A 1 100 ? -0.832 -6.323 6.831 1.00 95.88 100 LEU A CA 1
ATOM 787 C C . LEU A 1 100 ? -1.251 -5.849 8.226 1.00 95.88 100 LEU A C 1
ATOM 789 O O . LEU A 1 100 ? -2.368 -6.127 8.657 1.00 95.88 100 LEU A O 1
ATOM 793 N N . HIS A 1 101 ? -0.376 -5.102 8.897 1.00 96.19 101 HIS A N 1
ATOM 794 C CA . HIS A 1 101 ? -0.634 -4.495 10.198 1.00 96.19 101 HIS A CA 1
ATOM 795 C C . HIS A 1 101 ? -1.873 -3.600 10.165 1.00 96.19 101 HIS A C 1
ATOM 797 O O . HIS A 1 101 ? -2.819 -3.836 10.915 1.00 96.19 101 HIS A O 1
ATOM 803 N N . LEU A 1 102 ? -1.931 -2.647 9.232 1.00 97.00 102 LEU A N 1
ATOM 804 C CA . LEU A 1 102 ? -3.064 -1.730 9.096 1.00 97.00 102 LEU A CA 1
ATOM 805 C C . LEU A 1 102 ? -4.385 -2.473 8.839 1.00 97.00 102 LEU A C 1
ATOM 807 O O . LEU A 1 102 ? -5.394 -2.164 9.475 1.00 97.00 102 LEU A O 1
ATOM 811 N N . ILE A 1 103 ? -4.378 -3.491 7.970 1.00 96.19 103 ILE A N 1
ATOM 812 C CA . ILE A 1 103 ? -5.554 -4.336 7.709 1.00 96.19 103 ILE A CA 1
ATOM 813 C C . ILE A 1 103 ? -5.988 -5.080 8.976 1.00 96.19 103 ILE A C 1
ATOM 815 O O . ILE A 1 103 ? -7.178 -5.102 9.285 1.00 96.19 103 ILE A O 1
ATOM 819 N N . ARG A 1 104 ? -5.051 -5.665 9.733 1.00 95.56 104 ARG A N 1
ATOM 820 C CA . ARG A 1 104 ? -5.350 -6.403 10.973 1.00 95.56 104 ARG A CA 1
ATOM 821 C C . ARG A 1 104 ? -5.884 -5.494 12.078 1.00 95.56 104 ARG A C 1
ATOM 823 O O . ARG A 1 104 ? -6.823 -5.875 12.779 1.00 95.56 104 ARG A O 1
ATOM 830 N N . VAL A 1 105 ? -5.339 -4.286 12.218 1.00 96.19 105 VAL A N 1
ATOM 831 C CA . VAL A 1 105 ? -5.851 -3.284 13.163 1.00 96.19 105 VAL A CA 1
ATOM 832 C C . VAL A 1 105 ? -7.294 -2.932 12.808 1.00 96.19 105 VAL A C 1
ATOM 834 O O . VAL A 1 105 ? -8.166 -3.021 13.672 1.00 96.19 105 VAL A O 1
ATOM 837 N N . LEU A 1 106 ? -7.575 -2.615 11.539 1.00 96.62 106 LEU A N 1
ATOM 838 C CA . LEU A 1 106 ? -8.932 -2.289 11.104 1.00 96.62 106 LEU A CA 1
ATOM 839 C C . LEU A 1 106 ? -9.883 -3.482 11.276 1.00 96.62 106 LEU A C 1
ATOM 841 O O . LEU A 1 106 ? -10.970 -3.314 11.820 1.00 96.62 106 LEU A O 1
ATOM 845 N N . GLN A 1 107 ? -9.450 -4.699 10.929 1.00 95.44 107 GLN A N 1
ATOM 846 C CA . GLN A 1 107 ? -10.210 -5.936 11.149 1.00 95.44 107 GLN A CA 1
ATOM 847 C C . GLN A 1 107 ? -10.623 -6.091 12.619 1.00 95.44 107 GLN A C 1
ATOM 849 O O . GLN A 1 107 ? -11.779 -6.396 12.915 1.00 95.44 107 GLN A O 1
ATOM 854 N N . ARG A 1 108 ? -9.684 -5.874 13.550 1.00 94.06 108 ARG A N 1
ATOM 855 C CA . ARG A 1 108 ? -9.927 -5.956 14.996 1.00 94.06 108 ARG A CA 1
ATOM 856 C C . ARG A 1 108 ? -10.952 -4.918 15.448 1.00 94.06 108 ARG A C 1
ATOM 858 O O . ARG A 1 108 ? -11.870 -5.265 16.186 1.00 94.06 108 ARG A O 1
ATOM 865 N N . LEU A 1 109 ? -10.820 -3.672 14.993 1.00 94.31 109 LEU A N 1
ATOM 866 C CA . LEU A 1 109 ? -11.750 -2.589 15.333 1.00 94.31 109 LEU A CA 1
ATOM 867 C C . LEU A 1 109 ? -13.156 -2.846 14.783 1.00 94.31 109 LEU A C 1
ATOM 869 O O . LEU A 1 109 ? -14.151 -2.558 15.452 1.00 94.31 109 LEU A O 1
ATOM 873 N N . GLN A 1 110 ? -13.236 -3.471 13.610 1.00 92.88 110 GLN A N 1
ATOM 874 C CA . GLN A 1 110 ? -14.500 -3.769 12.953 1.00 92.88 110 GLN A CA 1
ATOM 875 C C . GLN A 1 110 ? -15.269 -4.959 13.534 1.00 92.88 110 GLN A C 1
ATOM 877 O O . GLN A 1 110 ? -16.429 -5.160 13.178 1.00 92.88 110 GLN A O 1
ATOM 882 N N . ARG A 1 111 ? -14.691 -5.709 14.484 1.00 85.88 111 ARG A N 1
ATOM 883 C CA . ARG A 1 111 ? -15.429 -6.744 15.235 1.00 85.88 111 ARG A CA 1
ATOM 884 C C . ARG A 1 111 ? -16.648 -6.183 15.969 1.00 85.88 111 ARG A C 1
ATOM 886 O O . ARG A 1 111 ? -17.608 -6.908 16.195 1.00 85.88 111 ARG A O 1
ATOM 893 N N . PHE A 1 112 ? -16.610 -4.901 16.329 1.00 78.38 112 PHE A N 1
ATOM 894 C CA . PHE A 1 112 ? -17.654 -4.253 17.123 1.00 78.38 112 PHE A CA 1
ATOM 895 C C . PHE A 1 112 ? -18.535 -3.295 16.313 1.00 78.38 112 PHE A C 1
ATOM 897 O O . PHE A 1 112 ? -19.633 -2.962 16.755 1.00 78.38 112 PHE A O 1
ATOM 904 N N . ARG A 1 113 ? -18.056 -2.799 15.161 1.00 84.12 113 ARG A N 1
ATOM 905 C CA . ARG A 1 113 ? -18.758 -1.824 14.307 1.00 84.12 113 ARG A CA 1
ATOM 906 C C . ARG A 1 113 ? -18.360 -1.996 12.843 1.00 84.12 113 ARG A C 1
ATOM 908 O O . ARG A 1 113 ? -17.185 -2.142 12.542 1.00 84.12 113 ARG A O 1
ATOM 915 N N . ALA A 1 114 ? -19.315 -1.883 11.921 1.00 89.44 114 ALA A N 1
ATOM 916 C CA . ALA A 1 114 ? -19.037 -2.035 10.489 1.00 89.44 114 ALA A CA 1
ATOM 917 C C . ALA A 1 114 ? -18.110 -0.943 9.919 1.00 89.44 114 ALA A C 1
ATOM 919 O O . ALA A 1 114 ? -17.328 -1.223 9.016 1.00 89.44 114 ALA A O 1
ATOM 920 N N . TRP A 1 115 ? -18.166 0.275 10.458 1.00 96.25 115 TRP A N 1
ATOM 921 C CA . TRP A 1 115 ? -17.353 1.419 10.041 1.00 96.25 115 TRP A CA 1
ATOM 922 C C . TRP A 1 115 ? -16.528 1.946 11.216 1.00 96.25 115 TRP A C 1
ATOM 924 O O . TRP A 1 115 ? -17.012 2.002 12.350 1.00 96.25 115 TRP A O 1
ATOM 934 N N . THR A 1 116 ? -15.282 2.331 10.944 1.00 96.94 116 THR A N 1
ATOM 935 C CA . THR A 1 116 ? -14.321 2.802 11.949 1.00 96.94 116 THR A CA 1
ATOM 936 C C . THR A 1 116 ? -13.774 4.164 11.551 1.00 96.94 116 THR A C 1
ATOM 938 O O . THR A 1 116 ? -13.339 4.347 10.421 1.00 96.94 116 THR A O 1
ATOM 941 N N . ALA A 1 117 ? -13.776 5.119 12.480 1.00 96.94 117 ALA A N 1
ATOM 942 C CA . ALA A 1 117 ? -13.179 6.431 12.254 1.00 96.94 117 ALA A CA 1
ATOM 943 C C . ALA A 1 117 ? -11.665 6.317 12.021 1.00 96.94 117 ALA A C 1
ATOM 945 O O . ALA A 1 117 ? -10.984 5.597 12.758 1.00 96.94 117 ALA A O 1
ATOM 946 N N . LEU A 1 118 ? -11.133 7.054 11.043 1.00 96.81 118 LEU A N 1
ATOM 947 C CA . LEU A 1 118 ? -9.710 7.042 10.713 1.00 96.81 118 LEU A CA 1
ATOM 948 C C . LEU A 1 118 ? -8.851 7.419 11.924 1.00 96.81 118 LEU A C 1
ATOM 950 O O . LEU A 1 118 ? -7.819 6.791 12.119 1.00 96.81 118 LEU A O 1
ATOM 954 N N . ALA A 1 119 ? -9.274 8.366 12.773 1.00 95.75 119 ALA A N 1
ATOM 955 C CA . ALA A 1 119 ? -8.522 8.712 13.988 1.00 95.75 119 ALA A CA 1
ATOM 956 C C . ALA A 1 119 ? -8.338 7.509 14.919 1.00 95.75 119 ALA A C 1
ATOM 958 O O . ALA A 1 119 ? -7.251 7.293 15.444 1.00 95.75 119 ALA A O 1
ATOM 959 N N . ARG A 1 120 ? -9.385 6.693 15.081 1.00 96.38 120 ARG A N 1
ATOM 960 C CA . ARG A 1 120 ? -9.310 5.489 15.910 1.00 96.38 120 ARG A CA 1
ATOM 961 C C . ARG A 1 120 ? -8.409 4.437 15.275 1.00 96.38 120 ARG A C 1
ATOM 963 O O . ARG A 1 120 ? -7.661 3.775 15.981 1.00 96.38 120 ARG A O 1
ATOM 970 N N . TRP A 1 121 ? -8.484 4.268 13.956 1.00 96.75 121 TRP A N 1
ATOM 971 C CA . TRP A 1 121 ? -7.592 3.357 13.240 1.00 96.75 121 TRP A CA 1
ATOM 972 C C . TRP A 1 121 ? -6.126 3.797 13.350 1.00 96.75 121 TRP A C 1
ATOM 974 O O . TRP A 1 121 ? -5.263 2.966 13.624 1.00 96.75 121 TRP A O 1
ATOM 984 N N . ASP A 1 122 ? -5.855 5.094 13.204 1.00 96.81 122 ASP A N 1
ATOM 985 C CA . ASP A 1 122 ? -4.532 5.696 13.378 1.00 96.81 122 ASP A CA 1
ATOM 986 C C . ASP A 1 122 ? -3.997 5.440 14.792 1.00 96.81 122 ASP A C 1
ATOM 988 O O . ASP A 1 122 ? -2.912 4.881 14.944 1.00 96.81 122 ASP A O 1
ATOM 992 N N . GLU A 1 123 ? -4.764 5.786 15.827 1.00 95.94 123 GLU A N 1
ATOM 993 C CA . GLU A 1 123 ? -4.382 5.617 17.237 1.00 95.94 123 GLU A CA 1
ATOM 994 C C . GLU A 1 123 ? -4.055 4.152 17.573 1.00 95.94 123 GLU A C 1
ATOM 996 O O . GLU A 1 123 ? -3.004 3.838 18.131 1.00 95.94 123 GLU A O 1
ATOM 1001 N N . GLU A 1 124 ? -4.916 3.232 17.146 1.00 96.44 124 GLU A N 1
ATOM 1002 C CA . GLU A 1 124 ? -4.808 1.797 17.430 1.00 96.44 124 GLU A CA 1
ATOM 1003 C C . GLU A 1 124 ? -3.752 1.075 16.582 1.00 96.44 124 GLU A C 1
ATOM 1005 O O . GLU A 1 124 ? -3.501 -0.115 16.789 1.00 96.44 124 GLU A O 1
ATOM 1010 N N . SER A 1 125 ? -3.132 1.776 15.628 1.00 96.00 125 SER A N 1
ATOM 1011 C CA . SER A 1 125 ? -2.015 1.261 14.832 1.00 96.00 125 SER A CA 1
ATOM 1012 C C . SER A 1 125 ? -0.671 1.338 15.572 1.00 96.00 125 SER A C 1
ATOM 1014 O O . SER A 1 125 ? 0.316 0.792 15.081 1.00 96.00 125 SER A O 1
ATOM 1016 N N . GLY A 1 126 ? -0.625 1.920 16.775 1.00 94.94 126 GLY A N 1
ATOM 1017 C CA . GLY A 1 126 ? 0.512 1.812 17.694 1.00 94.94 126 GLY A CA 1
ATOM 1018 C C . GLY A 1 126 ? 1.577 2.903 17.552 1.00 94.94 126 GLY A C 1
ATOM 1019 O O . GLY A 1 126 ? 1.524 3.759 16.671 1.00 94.94 126 GLY A O 1
ATOM 1020 N N . THR A 1 127 ? 2.559 2.884 18.457 1.00 91.62 127 THR A N 1
ATOM 1021 C CA . THR A 1 127 ? 3.551 3.962 18.629 1.00 91.62 127 THR A CA 1
ATOM 1022 C C . THR A 1 127 ? 4.458 4.156 17.422 1.00 91.62 127 THR A C 1
ATOM 1024 O O . THR A 1 127 ? 4.684 5.293 17.019 1.00 91.62 127 THR A O 1
ATOM 1027 N N . ASP A 1 128 ? 4.937 3.068 16.817 1.00 90.44 128 ASP A N 1
ATOM 1028 C CA . ASP A 1 128 ? 5.844 3.134 15.662 1.00 90.44 128 ASP A CA 1
ATOM 1029 C C . ASP A 1 128 ? 5.148 3.763 14.454 1.00 90.44 128 ASP A C 1
ATOM 1031 O O . ASP A 1 128 ? 5.725 4.574 13.733 1.00 90.44 128 ASP A O 1
ATOM 1035 N N . TRP A 1 129 ? 3.863 3.448 14.279 1.00 93.06 129 TRP A N 1
ATOM 1036 C CA . TRP A 1 129 ? 3.015 4.092 13.288 1.00 93.06 129 TRP A CA 1
ATOM 1037 C C . TRP A 1 129 ? 2.813 5.576 13.608 1.00 93.06 129 TRP A C 1
ATOM 1039 O O . TRP A 1 129 ? 3.012 6.423 12.742 1.00 93.06 129 TRP A O 1
ATOM 1049 N N . GLN A 1 130 ? 2.479 5.909 14.857 1.00 92.69 130 GLN A N 1
ATOM 1050 C CA . GLN A 1 130 ? 2.266 7.290 15.304 1.00 92.69 130 GLN A CA 1
ATOM 1051 C C . GLN A 1 130 ? 3.517 8.175 15.216 1.00 92.69 130 GLN A C 1
ATOM 1053 O O . GLN A 1 130 ? 3.390 9.397 15.111 1.00 92.69 130 GLN A O 1
ATOM 1058 N N . ALA A 1 131 ? 4.711 7.579 15.216 1.00 90.38 131 ALA A N 1
ATOM 1059 C CA . ALA A 1 131 ? 5.973 8.289 15.037 1.00 90.38 131 ALA A CA 1
ATOM 1060 C C . ALA A 1 131 ? 6.176 8.825 13.606 1.00 90.38 131 ALA A C 1
ATOM 1062 O O . ALA A 1 131 ? 6.982 9.737 13.404 1.00 90.38 131 ALA A O 1
ATOM 1063 N N . LEU A 1 132 ? 5.451 8.293 12.613 1.00 88.25 132 LEU A N 1
ATOM 1064 C CA . LEU A 1 132 ? 5.497 8.776 11.231 1.00 88.25 132 LEU A CA 1
ATOM 1065 C C . LEU A 1 132 ? 4.868 10.168 11.106 1.00 88.25 132 LEU A C 1
ATOM 1067 O O . LEU A 1 132 ? 3.959 10.523 11.856 1.00 88.25 132 LEU A O 1
ATOM 1071 N N . ASP A 1 133 ? 5.292 10.947 10.108 1.00 88.00 133 ASP A N 1
ATOM 1072 C CA . ASP A 1 133 ? 4.650 12.227 9.796 1.00 88.00 133 ASP A CA 1
ATOM 1073 C C . ASP A 1 133 ? 3.150 12.013 9.478 1.00 88.00 133 ASP A C 1
ATOM 1075 O O . ASP A 1 133 ? 2.817 11.107 8.703 1.00 88.00 133 ASP A O 1
ATOM 1079 N N . PRO A 1 134 ? 2.221 12.817 10.035 1.00 89.12 134 PRO A N 1
ATOM 1080 C CA . PRO A 1 134 ? 0.790 12.673 9.770 1.00 89.12 134 PRO A CA 1
ATOM 1081 C C . PRO A 1 134 ? 0.424 12.672 8.282 1.00 89.12 134 PRO A C 1
ATOM 1083 O O . PRO A 1 134 ? -0.511 11.978 7.886 1.00 89.12 134 PRO A O 1
ATOM 1086 N N . ALA A 1 135 ? 1.164 13.406 7.442 1.00 87.69 135 ALA A N 1
ATOM 1087 C CA . ALA A 1 135 ? 0.945 13.397 5.999 1.00 87.69 135 ALA A CA 1
ATOM 1088 C C . ALA A 1 135 ? 1.232 12.016 5.387 1.00 87.69 135 ALA A C 1
ATOM 1090 O O . ALA A 1 135 ? 0.512 11.585 4.489 1.00 87.69 135 ALA A O 1
ATOM 1091 N N . ILE A 1 136 ? 2.233 11.298 5.903 1.00 90.00 136 ILE A N 1
ATOM 1092 C CA . ILE A 1 136 ? 2.591 9.946 5.457 1.00 90.00 136 ILE A CA 1
ATOM 1093 C C . ILE A 1 136 ? 1.555 8.929 5.914 1.00 90.00 136 ILE A C 1
ATOM 1095 O O . ILE A 1 136 ? 1.123 8.098 5.116 1.00 90.00 136 ILE A O 1
ATOM 1099 N N . ARG A 1 137 ? 1.081 9.035 7.157 1.00 92.81 137 ARG A N 1
ATOM 1100 C CA . ARG A 1 137 ? 0.001 8.175 7.666 1.00 92.81 137 ARG A CA 1
ATOM 1101 C C . ARG A 1 137 ? -1.282 8.354 6.857 1.00 92.81 137 ARG A C 1
ATOM 1103 O O . ARG A 1 137 ? -1.873 7.375 6.403 1.00 92.81 137 ARG A O 1
ATOM 1110 N N . LEU A 1 138 ? -1.654 9.605 6.579 1.00 93.25 138 LEU A N 1
ATOM 1111 C CA . LEU A 1 138 ? -2.803 9.923 5.732 1.00 93.25 138 LEU A CA 1
ATOM 1112 C C . LEU A 1 138 ? -2.631 9.396 4.304 1.00 93.25 138 LEU A C 1
ATOM 1114 O O . LEU A 1 138 ? -3.573 8.856 3.721 1.00 93.25 138 LEU A O 1
ATOM 1118 N N . ALA A 1 139 ? -1.430 9.526 3.742 1.00 91.50 139 ALA A N 1
ATOM 1119 C CA . ALA A 1 139 ? -1.140 9.032 2.408 1.00 91.50 139 ALA A CA 1
ATOM 1120 C C . ALA A 1 139 ? -1.215 7.502 2.323 1.00 91.50 139 ALA A C 1
ATOM 1122 O O . ALA A 1 139 ? -1.671 6.974 1.313 1.00 91.50 139 ALA A O 1
ATOM 1123 N N . TRP A 1 140 ? -0.864 6.788 3.393 1.00 95.44 140 TRP A N 1
ATOM 1124 C CA . TRP A 1 140 ? -1.079 5.348 3.504 1.00 95.44 140 TRP A CA 1
ATOM 1125 C C . TRP A 1 140 ? -2.567 4.974 3.551 1.00 95.44 140 TRP A C 1
ATOM 1127 O O . TRP A 1 140 ? -2.971 4.036 2.867 1.00 95.44 140 TRP A O 1
ATOM 1137 N N . PHE A 1 141 ? -3.416 5.715 4.274 1.00 95.94 141 PHE A N 1
ATOM 1138 C CA . PHE A 1 141 ? -4.868 5.486 4.214 1.00 95.94 141 PHE A CA 1
ATOM 1139 C C . PHE A 1 141 ? -5.424 5.719 2.805 1.00 95.94 141 PHE A C 1
ATOM 1141 O O . PHE A 1 141 ? -6.186 4.895 2.296 1.00 95.94 141 PHE A O 1
ATOM 1148 N N . ALA A 1 142 ? -4.998 6.799 2.145 1.00 93.06 142 ALA A N 1
ATOM 1149 C CA . ALA A 1 142 ? -5.357 7.064 0.755 1.00 93.06 142 ALA A CA 1
ATOM 1150 C C . ALA A 1 142 ? -4.860 5.950 -0.180 1.00 93.06 142 ALA A C 1
ATOM 1152 O O . ALA A 1 142 ? -5.603 5.507 -1.048 1.00 93.06 142 ALA A O 1
ATOM 1153 N N . LEU A 1 143 ? -3.645 5.442 0.033 1.00 91.62 143 LEU A N 1
ATOM 1154 C CA . LEU A 1 143 ? -3.067 4.353 -0.745 1.00 91.62 143 LEU A CA 1
ATOM 1155 C C . LEU A 1 143 ? -3.885 3.061 -0.622 1.00 91.62 143 LEU A C 1
ATOM 1157 O O . LEU A 1 143 ? -4.210 2.443 -1.632 1.00 91.62 143 LEU A O 1
ATOM 1161 N N . LEU A 1 144 ? -4.263 2.665 0.596 1.00 95.06 144 LEU A N 1
ATOM 1162 C CA . LEU A 1 144 ? -5.097 1.479 0.808 1.00 95.06 144 LEU A CA 1
ATOM 1163 C C . LEU A 1 144 ? -6.477 1.624 0.148 1.00 95.06 144 LEU A C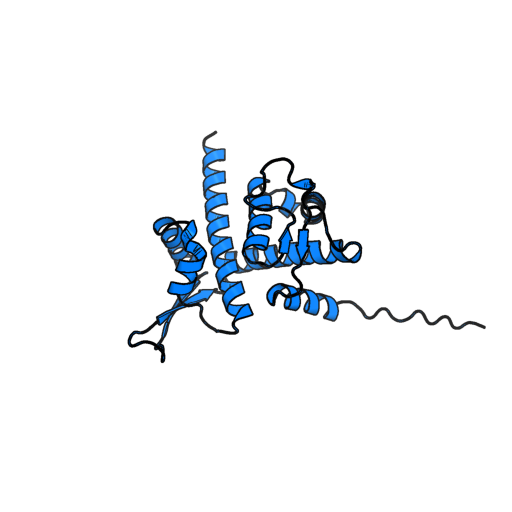 1
ATOM 1165 O O . LEU A 1 144 ? -7.016 0.639 -0.362 1.00 95.06 144 LEU A O 1
ATOM 1169 N N . ARG A 1 145 ? -7.039 2.839 0.140 1.00 94.56 145 ARG A N 1
ATOM 1170 C CA . ARG A 1 145 ? -8.294 3.148 -0.558 1.00 94.56 145 ARG A CA 1
ATOM 1171 C C . ARG A 1 145 ? -8.136 3.056 -2.071 1.00 94.56 145 ARG A C 1
ATOM 1173 O O . ARG A 1 145 ? -8.950 2.416 -2.725 1.00 94.56 145 ARG A O 1
ATOM 1180 N N . ASP A 1 146 ? -7.096 3.674 -2.620 1.00 89.44 146 ASP A N 1
ATOM 1181 C CA . ASP A 1 146 ? -6.841 3.713 -4.062 1.00 89.44 146 ASP A CA 1
ATOM 1182 C C . ASP A 1 146 ? -6.575 2.306 -4.630 1.00 89.44 146 ASP A C 1
ATOM 1184 O O . ASP A 1 146 ? -6.965 2.005 -5.757 1.00 89.44 146 ASP A O 1
ATOM 1188 N N . GLU A 1 147 ? -5.959 1.423 -3.838 1.00 87.06 147 GLU A N 1
ATOM 1189 C CA . GLU A 1 147 ? -5.777 0.005 -4.175 1.00 87.06 147 GLU A CA 1
ATOM 1190 C C . GLU A 1 147 ? -7.041 -0.844 -3.940 1.00 87.06 147 GLU A C 1
ATOM 1192 O O . GLU A 1 147 ? -7.056 -2.032 -4.253 1.00 87.06 147 GLU A O 1
ATOM 1197 N N . GLY A 1 148 ? -8.114 -0.259 -3.400 1.00 91.62 148 GLY A N 1
ATOM 1198 C CA . GLY A 1 148 ? -9.392 -0.929 -3.157 1.00 91.62 148 GLY A CA 1
ATOM 1199 C C . GLY A 1 148 ? -9.389 -1.901 -1.975 1.00 91.62 148 GLY A C 1
ATOM 1200 O O . GLY A 1 148 ? -10.327 -2.690 -1.841 1.00 91.62 148 GLY A O 1
ATOM 1201 N N . LEU A 1 149 ? -8.359 -1.864 -1.122 1.00 94.44 149 LEU A N 1
ATOM 1202 C CA . LEU A 1 149 ? -8.248 -2.690 0.087 1.00 94.44 149 LEU A CA 1
ATOM 1203 C C . LEU A 1 149 ? -9.220 -2.220 1.176 1.00 94.44 149 LEU A C 1
ATOM 1205 O O . LEU A 1 149 ? -9.736 -3.028 1.951 1.00 94.44 149 LEU A O 1
ATOM 1209 N N . VAL A 1 150 ? -9.475 -0.914 1.226 1.00 96.62 150 VAL A N 1
ATOM 1210 C CA . VAL A 1 150 ? -10.437 -0.298 2.141 1.00 96.62 150 VAL A CA 1
ATOM 1211 C C . VAL A 1 150 ? -11.386 0.616 1.389 1.00 96.62 150 VAL A C 1
ATOM 1213 O O . VAL A 1 150 ? -11.037 1.211 0.373 1.00 96.62 150 VAL A O 1
ATOM 1216 N N . GLU A 1 151 ? -12.587 0.754 1.924 1.00 97.00 151 GLU A N 1
ATOM 1217 C CA . GLU A 1 151 ? -13.526 1.797 1.543 1.00 97.00 151 GLU A CA 1
ATOM 1218 C C . GLU A 1 151 ? -13.418 2.920 2.573 1.00 97.00 151 GLU A C 1
ATOM 1220 O O . GLU A 1 151 ? -13.351 2.650 3.772 1.00 97.00 151 GLU A O 1
ATOM 1225 N N . ILE A 1 152 ? -13.388 4.170 2.113 1.00 96.88 152 ILE A N 1
ATOM 1226 C CA . ILE A 1 152 ? -13.339 5.361 2.966 1.00 96.88 152 ILE A CA 1
ATOM 1227 C C . ILE A 1 152 ? -14.495 6.271 2.555 1.00 96.88 152 ILE A C 1
ATOM 1229 O O . ILE A 1 152 ? -14.623 6.579 1.370 1.00 96.88 152 ILE A O 1
ATOM 1233 N N . GLU A 1 153 ? -15.307 6.718 3.516 1.00 94.69 153 GLU A N 1
ATOM 1234 C CA . GLU A 1 153 ? -16.449 7.628 3.313 1.00 94.69 153 GLU A CA 1
ATOM 1235 C C . GLU A 1 153 ? -15.986 9.073 3.069 1.00 94.69 153 GLU A C 1
ATOM 1237 O O . GLU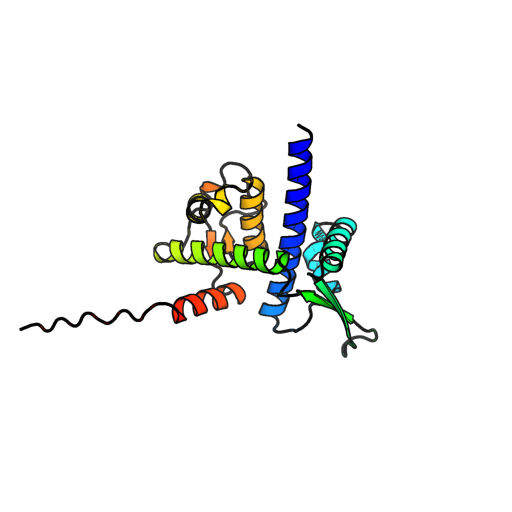 A 1 153 ? -16.338 10.007 3.787 1.00 94.69 153 GLU A O 1
ATOM 1242 N N . PHE A 1 154 ? -15.130 9.257 2.068 1.00 91.88 154 PHE A N 1
ATOM 1243 C CA . PHE A 1 154 ? -14.691 10.563 1.609 1.00 91.88 154 PHE A CA 1
ATOM 1244 C C . PHE A 1 154 ? -14.313 10.500 0.133 1.00 91.88 154 PHE A C 1
ATOM 1246 O O . PHE A 1 154 ? -13.404 9.761 -0.267 1.00 91.88 154 PHE A O 1
ATOM 1253 N N . GLU A 1 155 ? -14.994 11.311 -0.670 1.00 86.69 155 GLU A N 1
ATOM 1254 C CA . GLU A 1 155 ? -14.712 11.449 -2.092 1.00 86.69 155 GLU A CA 1
ATOM 1255 C C . GLU A 1 155 ? -13.571 12.448 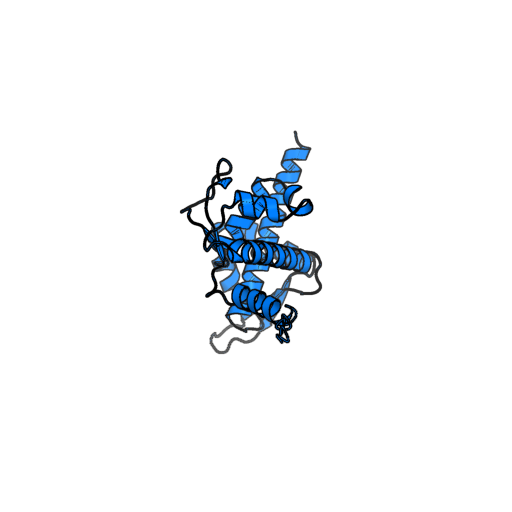-2.320 1.00 86.69 155 GLU A C 1
ATOM 1257 O O . GLU A 1 155 ? -13.565 13.554 -1.783 1.00 86.69 155 GLU A O 1
ATOM 1262 N N . GLY A 1 156 ? -12.590 12.063 -3.138 1.00 87.81 156 GLY A N 1
ATOM 1263 C CA . GLY A 1 156 ? -11.452 12.917 -3.485 1.00 87.81 156 GLY A CA 1
ATOM 1264 C C . GLY A 1 156 ? -10.237 12.789 -2.551 1.00 87.81 156 GLY A C 1
ATOM 1265 O O . GLY A 1 156 ? -10.092 11.799 -1.826 1.00 87.81 156 GLY A O 1
ATOM 1266 N N . PRO A 1 157 ? -9.285 13.737 -2.618 1.00 87.88 157 PRO A N 1
ATOM 1267 C CA . PRO A 1 157 ? -8.072 13.711 -1.801 1.00 87.88 157 PRO A CA 1
ATOM 1268 C C . PRO A 1 157 ? -8.396 13.883 -0.315 1.00 87.88 157 PRO A C 1
ATOM 1270 O O . PRO A 1 157 ? -9.106 14.817 0.050 1.00 87.88 157 PRO A O 1
ATOM 1273 N N . LEU A 1 158 ? -7.862 13.012 0.547 1.00 90.25 158 LEU A N 1
ATOM 1274 C CA . LEU A 1 158 ? -8.104 13.124 1.987 1.00 90.25 158 LEU A CA 1
ATOM 1275 C C . LEU A 1 158 ? -7.520 14.439 2.536 1.00 90.25 158 LEU A C 1
ATOM 1277 O O . LEU A 1 158 ? -6.393 14.802 2.184 1.00 90.25 158 LEU A O 1
ATOM 1281 N N . PRO A 1 159 ? -8.253 15.156 3.404 1.00 90.50 159 PRO A N 1
ATOM 1282 C CA . PRO A 1 159 ? -7.803 16.439 3.918 1.00 90.50 159 PRO A CA 1
ATOM 1283 C C . PRO A 1 159 ? -6.692 16.251 4.956 1.00 90.50 159 PRO A C 1
ATOM 1285 O O . PRO A 1 159 ? -6.799 15.420 5.853 1.00 90.50 159 PRO A O 1
ATOM 1288 N N . LEU A 1 160 ? -5.635 17.068 4.890 1.00 84.94 160 LEU A N 1
ATOM 1289 C CA . LEU A 1 160 ? -4.530 17.020 5.864 1.00 84.94 160 LEU A CA 1
ATOM 1290 C C . LEU A 1 160 ? -4.976 17.343 7.299 1.00 84.94 160 LEU A C 1
ATOM 1292 O O . LEU A 1 160 ? -4.339 16.914 8.258 1.00 84.94 160 LEU A O 1
ATOM 1296 N N . GLN A 1 161 ? -6.068 18.091 7.450 1.00 86.69 161 GLN A N 1
ATOM 1297 C CA . GLN A 1 161 ? -6.658 18.458 8.734 1.00 86.69 161 GLN A CA 1
ATOM 1298 C C . GLN A 1 161 ? -8.082 17.909 8.826 1.00 86.69 161 GLN A C 1
ATOM 1300 O O . GLN A 1 161 ? -8.799 17.866 7.831 1.00 86.69 161 GLN A O 1
ATOM 1305 N N . GLY A 1 162 ? -8.503 17.498 10.023 1.00 83.81 162 GLY A N 1
ATOM 1306 C CA . GLY A 1 162 ? -9.884 17.064 10.261 1.00 83.81 162 GLY A CA 1
ATOM 1307 C C . GLY A 1 162 ? -10.262 15.699 9.668 1.00 83.81 162 GLY A C 1
ATOM 1308 O O . GLY A 1 162 ? -11.426 15.322 9.739 1.00 83.81 162 GLY A O 1
ATOM 1309 N N . TRP A 1 163 ? -9.308 14.919 9.144 1.00 90.62 163 TRP A N 1
ATOM 1310 C CA . TRP A 1 163 ? -9.567 13.574 8.606 1.00 90.62 163 TRP A CA 1
ATOM 1311 C C . TRP A 1 163 ? -10.005 12.553 9.667 1.00 90.62 163 TRP A C 1
ATOM 1313 O O . TRP A 1 163 ? -10.517 11.492 9.326 1.00 90.62 163 TRP A O 1
ATOM 1323 N N . GLY A 1 164 ? -9.841 12.866 10.956 1.00 90.56 164 GLY A N 1
ATOM 1324 C CA . GLY A 1 164 ? -10.086 11.932 12.052 1.00 90.56 164 GLY A CA 1
ATOM 1325 C C . GLY A 1 164 ? -11.515 11.388 12.137 1.00 90.56 164 GLY A C 1
ATOM 1326 O O . GLY A 1 164 ? -11.697 10.242 12.541 1.00 90.56 164 GLY A O 1
ATOM 1327 N N . GLY A 1 165 ? -12.512 12.182 11.730 1.00 93.75 165 GLY A N 1
ATOM 1328 C CA . GLY A 1 165 ? -13.924 11.780 11.718 1.00 93.75 165 GLY A CA 1
ATOM 1329 C C . GLY A 1 165 ? -14.356 10.995 10.477 1.00 93.75 165 GLY A C 1
ATOM 1330 O O . GLY A 1 165 ? -15.460 10.457 10.466 1.00 93.75 165 GLY A O 1
ATOM 1331 N N . ILE A 1 166 ? -13.510 10.917 9.445 1.00 96.69 166 ILE A N 1
ATOM 1332 C CA . ILE A 1 166 ? -13.805 10.163 8.224 1.00 96.69 166 ILE A CA 1
ATOM 1333 C C . ILE A 1 166 ? -13.853 8.676 8.572 1.00 96.69 166 ILE A C 1
ATOM 1335 O O . ILE A 1 166 ? -13.002 8.182 9.311 1.00 96.69 166 ILE A O 1
ATOM 1339 N N . LEU A 1 167 ? -14.846 7.958 8.055 1.00 97.38 167 LEU A N 1
ATOM 1340 C CA . LEU A 1 167 ? -15.024 6.540 8.339 1.00 97.38 167 LEU A CA 1
ATOM 1341 C C . LEU A 1 167 ? -14.362 5.670 7.270 1.00 97.38 167 LEU A C 1
ATOM 1343 O O . LEU A 1 167 ? -14.344 6.014 6.091 1.00 97.38 167 LEU A O 1
ATOM 1347 N N . ALA A 1 168 ? -13.839 4.522 7.688 1.00 97.62 168 ALA A N 1
ATOM 1348 C CA . ALA A 1 168 ? -13.275 3.504 6.818 1.00 97.62 168 ALA A CA 1
ATOM 1349 C C . ALA A 1 168 ? -13.745 2.096 7.202 1.00 97.62 168 ALA A C 1
ATOM 1351 O O . ALA A 1 168 ? -14.084 1.820 8.360 1.00 97.62 168 ALA A O 1
ATOM 1352 N N . ARG A 1 169 ? -13.737 1.191 6.221 1.00 97.38 169 ARG A N 1
ATOM 1353 C CA . ARG A 1 169 ? -13.984 -0.242 6.404 1.00 97.38 169 ARG A CA 1
ATOM 1354 C C . ARG A 1 169 ? -13.128 -1.088 5.473 1.00 97.38 169 ARG A C 1
ATOM 1356 O O . ARG A 1 169 ? -12.783 -0.652 4.379 1.00 97.38 169 ARG A O 1
ATOM 1363 N N . LEU A 1 170 ? -12.825 -2.321 5.873 1.00 97.19 170 LEU A N 1
ATOM 1364 C CA . LEU A 1 170 ? -12.219 -3.300 4.973 1.00 97.19 170 LEU A CA 1
ATOM 1365 C C . LEU A 1 170 ? -13.152 -3.646 3.805 1.00 97.19 170 LEU A C 1
ATOM 1367 O O . LEU A 1 170 ? -14.336 -3.919 4.009 1.00 97.19 170 LEU A O 1
ATOM 1371 N N . ASN A 1 171 ? -12.594 -3.728 2.596 1.00 95.75 171 ASN A N 1
ATOM 1372 C CA . ASN A 1 171 ? -13.291 -4.285 1.443 1.00 95.75 171 ASN A CA 1
ATOM 1373 C C . ASN A 1 171 ? -13.158 -5.816 1.447 1.00 95.75 171 ASN A C 1
ATOM 1375 O O . ASN A 1 171 ? -12.184 -6.382 0.946 1.00 95.75 171 ASN A O 1
ATOM 1379 N N . LEU A 1 172 ? -14.153 -6.506 2.004 1.00 93.44 172 LEU A N 1
ATOM 1380 C CA . LEU A 1 172 ? -14.144 -7.969 2.126 1.00 93.44 172 LEU A CA 1
ATOM 1381 C C . LEU A 1 172 ? -14.281 -8.709 0.785 1.00 93.44 172 LEU A C 1
ATOM 1383 O O . LEU A 1 172 ? -14.059 -9.917 0.739 1.00 93.44 172 LEU A O 1
ATOM 1387 N N . ALA A 1 173 ? -14.614 -8.024 -0.313 1.00 92.56 173 ALA A N 1
ATOM 1388 C CA . ALA A 1 173 ? -14.577 -8.623 -1.646 1.00 92.56 173 ALA A CA 1
ATOM 1389 C C . ALA A 1 173 ? -13.144 -8.695 -2.208 1.00 92.56 173 ALA A C 1
ATOM 1391 O O . ALA A 1 173 ? -12.874 -9.466 -3.132 1.00 92.56 173 ALA A O 1
ATOM 1392 N N . HIS A 1 174 ? -12.211 -7.922 -1.645 1.00 91.75 174 HIS A N 1
ATOM 1393 C CA . HIS A 1 174 ? -10.854 -7.814 -2.153 1.00 91.75 174 HIS A CA 1
ATOM 1394 C C . HIS A 1 174 ? -10.013 -9.072 -1.834 1.00 91.75 174 HIS A C 1
ATOM 1396 O O . HIS A 1 174 ? -9.897 -9.440 -0.662 1.00 91.75 174 HIS A O 1
ATOM 1402 N N . PRO A 1 175 ? -9.347 -9.719 -2.818 1.00 90.00 175 PRO A N 1
ATOM 1403 C CA . PRO A 1 175 ? -8.617 -10.977 -2.605 1.00 90.00 175 PRO A CA 1
ATOM 1404 C C . PRO A 1 175 ? -7.547 -10.922 -1.508 1.00 90.00 175 PRO A C 1
ATOM 1406 O O . PRO A 1 175 ? -7.479 -11.820 -0.674 1.00 90.00 175 PRO A O 1
ATOM 1409 N N . VAL A 1 176 ? -6.750 -9.846 -1.468 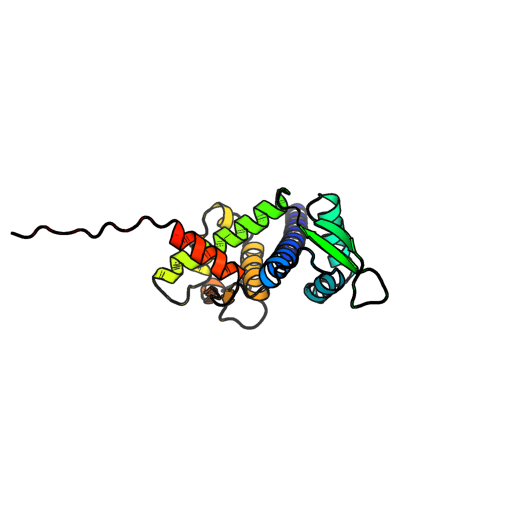1.00 90.06 176 VAL A N 1
ATOM 1410 C CA . VAL A 1 176 ? -5.725 -9.639 -0.425 1.00 90.06 176 VAL A CA 1
ATOM 1411 C C . VAL A 1 176 ? -6.356 -9.561 0.969 1.00 90.06 176 VAL A C 1
ATOM 1413 O O . VAL A 1 176 ? -5.879 -10.210 1.893 1.00 90.06 176 VAL A O 1
ATOM 1416 N N . VAL A 1 177 ? -7.453 -8.811 1.120 1.00 92.75 177 VAL A N 1
ATOM 1417 C CA . VAL A 1 177 ? -8.153 -8.667 2.404 1.00 92.75 177 VAL A CA 1
ATOM 1418 C C . VAL A 1 177 ? -8.733 -10.009 2.834 1.00 92.75 177 VAL A C 1
ATOM 1420 O O . VAL A 1 177 ? -8.549 -10.413 3.977 1.00 92.75 177 VAL A O 1
ATOM 1423 N N . ARG A 1 178 ? -9.367 -10.746 1.912 1.00 91.62 178 ARG A N 1
ATOM 1424 C CA . ARG A 1 178 ? -9.908 -12.085 2.186 1.00 91.62 178 ARG A CA 1
ATOM 1425 C C . ARG A 1 178 ? -8.842 -13.062 2.667 1.00 91.62 178 ARG A C 1
ATOM 1427 O O . ARG A 1 178 ? -9.096 -13.782 3.626 1.00 91.62 178 ARG A O 1
ATOM 1434 N N . ALA A 1 179 ? -7.678 -13.082 2.017 1.00 88.38 179 ALA A N 1
ATOM 1435 C CA . ALA A 1 179 ? -6.574 -13.957 2.403 1.00 88.38 179 ALA A CA 1
ATOM 1436 C C . ALA A 1 179 ? -6.100 -13.662 3.836 1.00 88.38 179 ALA A C 1
ATOM 1438 O O . ALA A 1 179 ? -5.996 -14.577 4.647 1.00 88.38 179 ALA A O 1
ATOM 1439 N N . ILE A 1 180 ? -5.913 -12.380 4.168 1.00 88.94 180 ILE A N 1
ATOM 1440 C CA . ILE A 1 180 ? -5.492 -11.942 5.507 1.00 88.94 180 ILE A CA 1
ATOM 1441 C C . ILE A 1 180 ? -6.552 -12.282 6.562 1.00 88.94 180 ILE A C 1
ATOM 1443 O O . ILE A 1 180 ? -6.230 -12.802 7.627 1.00 88.94 180 ILE A O 1
ATOM 1447 N N . VAL A 1 181 ? -7.827 -12.014 6.272 1.00 88.00 181 VAL A N 1
ATOM 1448 C CA . VAL A 1 181 ? -8.935 -12.289 7.199 1.00 88.00 181 VAL A CA 1
ATOM 1449 C C . VAL A 1 181 ? -9.072 -13.790 7.474 1.00 88.00 181 VAL A C 1
ATOM 1451 O O . VAL A 1 181 ? -9.303 -14.169 8.623 1.00 88.00 181 VAL A O 1
ATOM 1454 N N . ALA A 1 182 ? -8.911 -14.633 6.449 1.00 86.31 182 ALA A N 1
ATOM 1455 C CA . ALA A 1 182 ? -8.986 -16.087 6.578 1.00 86.31 182 ALA A CA 1
ATOM 1456 C C . ALA A 1 182 ? -7.831 -16.664 7.415 1.00 86.31 182 ALA A C 1
ATOM 1458 O O . ALA A 1 182 ? -8.064 -17.528 8.257 1.00 86.31 182 ALA A O 1
ATOM 1459 N N . GLU A 1 183 ? -6.609 -16.160 7.235 1.00 83.50 183 GLU A N 1
ATOM 1460 C CA . GLU A 1 183 ? -5.443 -16.564 8.032 1.00 83.50 183 GLU A CA 1
ATOM 1461 C C . GLU A 1 183 ? -5.641 -16.257 9.527 1.00 83.50 183 GLU A C 1
ATOM 1463 O O . GLU A 1 183 ? -5.380 -17.106 10.382 1.00 83.50 183 GLU A O 1
ATOM 1468 N N . THR A 1 184 ? -6.186 -15.079 9.849 1.00 76.38 184 THR A N 1
ATOM 1469 C CA . THR A 1 184 ? -6.525 -14.696 11.230 1.00 76.38 184 THR A CA 1
ATOM 1470 C C . THR A 1 184 ? -7.588 -15.617 11.845 1.00 76.38 184 THR A C 1
ATOM 1472 O O . THR A 1 184 ? -7.546 -15.888 13.042 1.00 76.38 184 THR A O 1
ATOM 1475 N N . ALA A 1 185 ? -8.550 -16.106 11.055 1.00 70.25 185 ALA A N 1
ATOM 1476 C CA . ALA A 1 185 ? -9.571 -17.037 11.542 1.00 70.25 185 ALA A CA 1
ATOM 1477 C C . ALA A 1 185 ? -8.992 -18.431 11.833 1.00 70.25 185 ALA A C 1
ATOM 1479 O O . ALA A 1 185 ? -9.356 -19.043 12.830 1.00 70.25 185 ALA A O 1
ATOM 1480 N N . ALA A 1 186 ? -8.055 -18.905 11.006 1.00 67.25 186 ALA A N 1
ATOM 1481 C CA . ALA A 1 186 ? -7.393 -20.199 11.188 1.00 67.25 186 ALA A CA 1
ATOM 1482 C C . ALA A 1 186 ? -6.428 -20.237 12.388 1.00 67.25 186 ALA A C 1
ATOM 1484 O O . ALA A 1 186 ? -6.084 -21.311 12.871 1.00 67.25 186 ALA A O 1
ATOM 1485 N N . THR A 1 187 ? -5.977 -19.073 12.857 1.00 65.25 187 THR A N 1
ATOM 1486 C CA . THR A 1 187 ? -5.037 -18.929 13.981 1.00 65.25 187 THR A CA 1
ATOM 1487 C C . THR A 1 187 ? -5.710 -18.527 15.296 1.00 65.25 187 THR A C 1
ATOM 1489 O O . THR A 1 187 ? -5.032 -18.419 16.318 1.00 65.25 187 THR A O 1
ATOM 1492 N N . ALA A 1 188 ? -7.032 -18.326 15.307 1.00 55.94 188 ALA A N 1
ATOM 1493 C CA . ALA A 1 188 ? -7.779 -18.114 16.540 1.00 55.94 188 ALA A CA 1
ATOM 1494 C C . ALA A 1 188 ? -7.917 -19.451 17.298 1.00 55.94 188 ALA A C 1
ATOM 1496 O O . ALA A 1 188 ? -8.339 -20.433 16.686 1.00 55.94 188 ALA A O 1
ATOM 1497 N N . PRO A 1 189 ? -7.570 -19.528 18.598 1.00 50.62 189 PRO A N 1
ATOM 1498 C CA . PRO A 1 189 ? -7.802 -20.740 19.376 1.00 50.62 189 PRO A CA 1
ATOM 1499 C C . PRO A 1 189 ? -9.302 -21.059 19.387 1.00 50.62 189 PRO A C 1
ATOM 1501 O O . PRO A 1 189 ? -10.113 -20.155 19.591 1.00 50.62 189 PRO A O 1
ATOM 1504 N N . GLU A 1 190 ? -9.662 -22.329 19.163 1.00 45.19 190 GLU A N 1
ATOM 1505 C CA . GLU A 1 190 ? -11.021 -22.817 19.415 1.00 45.19 190 GLU A CA 1
ATOM 1506 C C . GLU A 1 190 ? -11.393 -22.428 20.848 1.00 45.19 190 GLU A C 1
ATOM 1508 O O . GLU A 1 190 ? -10.766 -22.881 21.810 1.00 45.19 190 GLU A O 1
ATOM 1513 N N . GLU A 1 191 ? -12.389 -21.556 21.003 1.00 48.59 191 GLU A N 1
ATOM 1514 C CA . GLU A 1 191 ? -13.033 -21.371 22.295 1.00 48.59 191 GLU A CA 1
ATOM 1515 C C . GLU A 1 191 ? -13.625 -22.726 22.683 1.00 48.59 191 GLU A C 1
ATOM 1517 O O . GLU A 1 191 ? -14.632 -23.164 22.127 1.00 48.59 191 GLU A O 1
ATOM 1522 N N . VAL A 1 192 ? -12.954 -23.418 23.608 1.00 51.41 192 VAL A N 1
ATOM 1523 C CA . VAL A 1 192 ? -13.484 -24.619 24.248 1.00 51.41 192 VAL A CA 1
ATOM 1524 C C . VAL A 1 192 ? -14.829 -24.211 24.842 1.00 51.41 192 VAL A C 1
ATOM 1526 O O . VAL A 1 192 ? -14.845 -23.332 25.711 1.00 51.41 192 VAL A O 1
ATOM 1529 N N . PRO A 1 193 ? -15.959 -24.787 24.393 1.00 46.38 193 PRO A N 1
ATOM 1530 C CA . PRO A 1 193 ? -17.241 -24.461 24.982 1.00 46.38 193 PRO A CA 1
ATOM 1531 C C . PRO A 1 193 ? -17.143 -24.803 26.465 1.00 46.38 193 PRO A C 1
ATOM 1533 O O . PRO A 1 193 ? -16.848 -25.944 26.830 1.00 46.38 193 PRO A O 1
ATOM 1536 N N . SER A 1 194 ? -17.345 -23.802 27.321 1.00 54.62 194 SER A N 1
ATOM 1537 C CA . SER A 1 194 ? -17.458 -23.984 28.761 1.00 54.62 194 SER A CA 1
ATOM 1538 C C . SER A 1 194 ? -18.736 -24.770 29.039 1.00 54.62 194 SER A C 1
ATOM 1540 O O . SER A 1 194 ? -19.791 -24.230 29.363 1.00 54.62 194 SER A O 1
ATOM 1542 N N . GLY A 1 195 ? -18.644 -26.087 28.869 1.00 44.41 195 GLY A N 1
ATOM 1543 C CA . GLY A 1 195 ? -19.625 -27.023 29.370 1.00 44.41 195 GLY A CA 1
ATOM 1544 C C . GLY A 1 195 ? -19.657 -26.882 30.881 1.00 44.41 195 GLY A C 1
ATOM 1545 O O . GLY A 1 195 ? -18.772 -27.372 31.575 1.00 44.41 195 GLY A O 1
ATOM 1546 N N . HIS A 1 196 ? -20.667 -26.186 31.393 1.00 50.47 196 HIS A N 1
ATOM 1547 C CA . HIS A 1 196 ? -21.109 -26.385 32.761 1.00 50.47 196 HIS A CA 1
ATOM 1548 C C . HIS A 1 196 ? -21.611 -27.828 32.884 1.00 50.47 196 HIS A C 1
ATOM 1550 O O . HIS A 1 196 ? -22.600 -28.164 32.229 1.00 50.47 196 HIS A O 1
ATOM 1556 N N . PRO A 1 197 ? -21.020 -28.681 33.738 1.00 47.12 197 PRO A N 1
ATOM 1557 C CA . PRO A 1 197 ? -21.791 -29.761 34.309 1.00 47.12 197 PRO A CA 1
ATOM 1558 C C . PRO A 1 197 ? -22.663 -29.115 35.389 1.00 47.12 197 PRO A C 1
ATOM 1560 O O . PRO A 1 197 ? -22.190 -28.748 36.463 1.00 47.12 197 PRO A O 1
ATOM 1563 N N . GLY A 1 198 ? -23.922 -28.861 35.046 1.00 47.12 198 GLY A N 1
ATOM 1564 C CA . GLY A 1 198 ? -24.942 -28.593 36.048 1.00 47.12 198 GLY A CA 1
ATOM 1565 C C . GLY A 1 198 ? -25.316 -29.888 36.766 1.00 47.12 198 GLY A C 1
ATOM 1566 O O . GLY A 1 198 ? -25.423 -30.926 36.113 1.00 47.12 198 GLY A O 1
ATOM 1567 N N . GLY A 1 199 ? -25.574 -29.779 38.072 1.00 38.59 199 GLY A N 1
ATOM 1568 C CA . GLY A 1 199 ? -26.276 -30.789 38.873 1.00 38.59 199 GLY A CA 1
ATOM 1569 C C . GLY A 1 199 ? -25.386 -31.610 39.780 1.00 38.59 199 GLY A C 1
ATOM 1570 O O . GLY A 1 199 ? -24.820 -32.603 39.281 1.00 38.59 199 GLY A O 1
#

Sequence (199 aa):
MVASILRRVEEGRLLALERAILAIDHFLVRTGKPWMAMSTLRRTFAFLGKDELQGVLRELQARGALRTATYPNPQKDHATTGCVLDRDDALVQETLARRLHLIRVLQRLQRFRAWTALARWDEESGTDWQALDPAIRLAWFALLRDEGLVEIEFEGPLPLQGWGGILARLNLAHPVVRAIVAETAATAPEEVPSGHPGG

pLDDT: mean 87.61, std 12.1, range [38.59, 97.62]

Radius of gyration: 19.75 Å; chains: 1; bounding box: 45×55×71 Å